Protein AF-A0A931AE24-F1 (afdb_monomer_lite)

InterPro domains:
  IPR000209 Peptidase S8/S53 domain [PF00082] (124-254)
  IPR010259 Peptidase S8 propeptide/proteinase inhibitor I9 [PF05922] (67-107)
  IPR015500 Peptidase S8, subtilisin-related [PR00723] (124-143)
  IPR015500 Peptidase S8, subtilisin-related [PR00723] (160-173)
  IPR015500 Peptidase S8, subtilisin-related [PR00723] (294-310)
  IPR023827 Peptidase S8, subtilisin, Asp-active site [PS00136] (129-140)
  IPR036852 Peptidase S8/S53 domain superfamily [G3DSA:3.40.50.200] (108-344)
  IPR036852 Peptidase S8/S53 domain superfamily [SSF52743] (118-330)
  IPR037045 Peptidase S8 propeptide/proteinase inhibitor I9 superfamily [G3DSA:3.30.70.80] (42-107)
  IPR050131 Subtilisin-like serine protease [PTHR43806] (74-330)

pLDDT: mean 73.05, std 26.49, range [22.67, 98.75]

Foldseek 3Di:
DDDDDDDDDDDDDDDDDDDDDPDPPPPPDPPPDDPPDPPDPAFWFKKKWFFPDQVLLVVVVVPPPFQFPAAFRFLTHTTMGTDGPVRVVVSVPDPRTDDMGGFDKKFFADADDQDDADDDDQQLAPEAEEQEFQAAPQVPPLLPNQEDEDEALPPDDRDRLQCRSNVLVVSLCVHRVNHRYYYHHAAHNVRMHIPNSSLVSLSVCLVPPDFHAEYFASMDDLEDDPRNVSSQLSSLVSQYQYEYEDHPHHPPDPDDDDDDDDDDDDDDDDDDDDDDDDDPDPAAWQWAADPSLHIYINNRSNLRSVSSSVCVVVRPDRSNNSSVVVVNDPDDSDPPDPPDDPDDDDDDDDDD

Organism: NCBI:txid1187855

Radius of gyration: 30.85 Å; chains: 1; bounding box: 130×46×58 Å

Sequence (352 aa):
MPRRLGLPSVYLAAAVATAATTAVPLAMTPASGLALRPASTEPTRPYVVVARGRAAARDLVGEVRWRVRRYYAAALPGFATFLTAAELAELRADPRVLAIEPDHRIHAAPVHAAVRPIPGDATGAGTTVYVLDSGVDARHAEFGDRAWRAFDATGGAGRDCDGHGTRVAGRVHATAPQARIVSVRVLGCSGYGTLAEVLAGLDWIQRHARGPSVANLSISDHGGSPALGAAMSALVRSGVFVVSAAGSDSGTGSGTRTGTGTGTGTGTGTDSGTATGSGSGSGIGSCRVMPGGAAYSEWAPHLAATAARHLERHPSANPSVLASWLKCTTGDAEIRQNPSEAAGLPVRDGGQ

Structure (mmCIF, N/CA/C/O backbone):
data_AF-A0A931AE24-F1
#
_entry.id   AF-A0A931AE24-F1
#
loop_
_atom_site.group_PDB
_atom_site.id
_atom_site.type_symbol
_atom_site.label_atom_id
_atom_site.label_alt_id
_atom_site.label_comp_id
_atom_site.label_asym_id
_atom_site.label_entity_id
_atom_site.label_seq_id
_atom_site.pdbx_PDB_ins_code
_atom_site.Cartn_x
_atom_site.Cartn_y
_atom_site.Cartn_z
_atom_site.occupancy
_atom_site.B_iso_or_equiv
_atom_site.auth_seq_id
_atom_site.auth_comp_id
_atom_site.auth_asym_id
_atom_site.auth_atom_id
_atom_site.pdbx_PDB_model_num
ATOM 1 N N . MET A 1 1 ? -78.176 -4.021 -18.020 1.00 37.41 1 MET A N 1
ATOM 2 C CA . MET A 1 1 ? -79.031 -5.131 -17.534 1.00 37.41 1 MET A CA 1
ATOM 3 C C . MET A 1 1 ? -78.142 -6.364 -17.374 1.00 37.41 1 MET A C 1
ATOM 5 O O . MET A 1 1 ? -77.261 -6.493 -18.211 1.00 37.41 1 MET A O 1
ATOM 9 N N . PRO A 1 2 ? -78.317 -7.224 -16.352 1.00 51.06 2 PRO A N 1
ATOM 10 C CA . PRO A 1 2 ? -79.485 -7.323 -15.485 1.00 51.06 2 PRO A CA 1
ATOM 11 C C . PRO A 1 2 ? -79.235 -6.935 -14.015 1.00 51.06 2 PRO A C 1
ATOM 13 O O . PRO A 1 2 ? -78.195 -7.197 -13.423 1.00 51.06 2 PRO A O 1
ATOM 16 N N . ARG A 1 3 ? -80.276 -6.311 -13.450 1.00 39.16 3 ARG A N 1
ATOM 17 C CA . ARG A 1 3 ? -80.626 -6.286 -12.023 1.00 39.16 3 ARG A CA 1
ATOM 18 C C . ARG A 1 3 ? -81.203 -7.651 -11.621 1.00 39.16 3 ARG A C 1
ATOM 20 O O . ARG A 1 3 ? -81.850 -8.265 -12.468 1.00 39.16 3 ARG A O 1
ATOM 27 N N . ARG A 1 4 ? -81.091 -8.013 -10.335 1.00 39.19 4 ARG A N 1
ATOM 28 C CA . ARG A 1 4 ? -82.114 -8.629 -9.436 1.00 39.19 4 ARG A CA 1
ATOM 29 C C . ARG A 1 4 ? -81.385 -9.010 -8.125 1.00 39.19 4 ARG A C 1
ATOM 31 O O . ARG A 1 4 ? -80.485 -9.828 -8.188 1.00 39.19 4 ARG A O 1
ATOM 38 N N . LEU A 1 5 ? -81.458 -8.278 -7.004 1.00 42.41 5 LEU A N 1
ATOM 39 C CA . LEU A 1 5 ? -82.557 -8.042 -6.040 1.00 42.41 5 LEU A CA 1
ATOM 40 C C . LEU A 1 5 ? -83.174 -9.328 -5.456 1.00 42.41 5 LEU A C 1
ATOM 42 O O . LEU A 1 5 ? -83.832 -10.068 -6.181 1.00 42.41 5 LEU A O 1
ATOM 46 N N . GLY A 1 6 ? -82.990 -9.520 -4.140 1.00 33.75 6 GLY A N 1
ATOM 47 C CA . GLY A 1 6 ? -83.609 -10.563 -3.310 1.00 33.75 6 GLY A CA 1
ATOM 48 C C . GLY A 1 6 ? -83.162 -10.512 -1.833 1.00 33.75 6 GLY A C 1
ATOM 49 O O . GLY A 1 6 ? -82.278 -11.253 -1.433 1.00 33.75 6 GLY A O 1
ATOM 50 N N . LEU A 1 7 ? -83.753 -9.597 -1.055 1.00 36.19 7 LEU A N 1
ATOM 51 C CA . LEU A 1 7 ? -83.877 -9.574 0.428 1.00 36.19 7 LEU A CA 1
ATOM 52 C C . LEU A 1 7 ? -84.986 -10.578 0.878 1.00 36.19 7 LEU A C 1
ATOM 54 O O . LEU A 1 7 ? -85.664 -11.076 -0.025 1.00 36.19 7 LEU A O 1
ATOM 58 N N . PRO A 1 8 ? -85.384 -10.750 2.171 1.00 48.84 8 PRO A N 1
ATOM 59 C CA . PRO A 1 8 ? -84.744 -10.576 3.500 1.00 48.84 8 PRO A CA 1
ATOM 60 C C . PRO A 1 8 ? -85.089 -11.711 4.535 1.00 48.84 8 PRO A C 1
ATOM 62 O O . PRO A 1 8 ? -85.808 -12.653 4.221 1.00 48.84 8 PRO A O 1
ATOM 65 N N . SER A 1 9 ? -84.682 -11.509 5.806 1.00 36.62 9 SER A N 1
ATOM 66 C CA . SER A 1 9 ? -85.292 -12.033 7.064 1.00 36.62 9 SER A CA 1
ATOM 67 C C . SER A 1 9 ? -84.944 -13.491 7.453 1.00 36.62 9 SER A C 1
ATOM 69 O O . SER A 1 9 ? -84.785 -14.336 6.591 1.00 36.62 9 SER A O 1
ATOM 71 N N . VAL A 1 10 ? -84.766 -13.908 8.716 1.00 38.22 10 VAL A N 1
ATOM 72 C CA . VAL A 1 10 ? -85.455 -13.599 9.985 1.00 38.22 10 VAL A CA 1
ATOM 73 C C . VAL A 1 10 ? -84.513 -13.871 11.184 1.00 38.22 10 VAL A C 1
ATOM 75 O O . VAL A 1 10 ? -83.644 -14.735 11.131 1.00 38.22 10 VAL A O 1
ATOM 78 N N . TYR A 1 11 ? -84.742 -13.122 12.265 1.00 34.53 11 TYR A N 1
ATOM 79 C CA . TYR A 1 11 ? -84.242 -13.245 13.640 1.00 34.53 11 TYR A CA 1
ATOM 80 C C . TYR A 1 11 ? -84.129 -14.670 14.224 1.00 34.53 11 TYR A C 1
ATOM 82 O O . TYR A 1 11 ? -85.071 -15.450 14.128 1.00 34.53 11 TYR A O 1
ATOM 90 N N . LEU A 1 12 ? -83.102 -14.898 15.055 1.00 35.94 12 LEU A N 1
ATOM 91 C CA . LEU A 1 12 ? -83.329 -15.461 16.392 1.00 35.94 12 LEU A CA 1
ATOM 92 C C . LEU A 1 12 ? -82.257 -14.989 17.383 1.00 35.94 12 LEU A C 1
ATOM 94 O O . LEU A 1 12 ? -81.064 -15.228 17.212 1.00 35.94 12 LEU A O 1
ATOM 98 N N . ALA A 1 13 ? -82.718 -14.297 18.421 1.00 36.28 13 ALA A N 1
ATOM 99 C CA . ALA A 1 13 ? -81.944 -13.957 19.599 1.00 36.28 13 ALA A CA 1
ATOM 100 C C . ALA A 1 13 ? -81.859 -15.178 20.526 1.00 36.28 13 ALA A C 1
ATOM 102 O O . ALA A 1 13 ? -82.873 -15.815 20.802 1.00 36.28 13 ALA A O 1
ATOM 103 N N . ALA A 1 14 ? -80.673 -15.442 21.064 1.00 38.97 14 ALA A N 1
ATOM 104 C CA . ALA A 1 14 ? -80.507 -16.203 22.293 1.00 38.97 14 ALA A CA 1
ATOM 105 C C . ALA A 1 14 ? -79.524 -15.433 23.180 1.00 38.97 14 ALA A C 1
ATOM 107 O O . ALA A 1 14 ? -78.338 -15.324 22.878 1.00 38.97 14 ALA A O 1
ATOM 108 N N . ALA A 1 15 ? -80.055 -14.841 24.244 1.00 41.94 15 ALA A N 1
ATOM 109 C CA . ALA A 1 15 ? -79.292 -14.242 25.324 1.00 41.94 15 ALA A CA 1
ATOM 110 C C . ALA A 1 15 ? -79.093 -15.295 26.413 1.00 41.94 15 ALA A C 1
ATOM 112 O O . ALA A 1 15 ? -80.101 -15.792 26.901 1.00 41.94 15 ALA A O 1
ATOM 113 N N . VAL A 1 16 ? -77.856 -15.581 26.843 1.00 37.94 16 VAL A N 1
ATOM 114 C CA . VAL A 1 16 ? -77.588 -16.124 28.188 1.00 37.94 16 VAL A CA 1
ATOM 115 C C . VAL A 1 16 ? -76.200 -15.692 28.696 1.00 37.94 16 VAL A C 1
ATOM 117 O O . VAL A 1 16 ? -75.179 -15.975 28.083 1.00 37.94 16 VAL A O 1
ATOM 120 N N . ALA A 1 17 ? -76.249 -15.031 29.855 1.00 36.97 17 ALA A N 1
ATOM 121 C CA . ALA A 1 17 ? -75.319 -14.981 30.988 1.00 36.97 17 ALA A CA 1
ATOM 122 C C . ALA A 1 17 ? -73.842 -14.564 30.815 1.00 36.97 17 ALA A C 1
ATOM 124 O O . ALA A 1 17 ? -72.962 -15.304 30.393 1.00 36.97 17 ALA A O 1
ATOM 125 N N . THR A 1 18 ? -73.599 -13.374 31.361 1.00 45.31 18 THR A N 1
ATOM 126 C CA . THR A 1 18 ? -72.431 -12.913 32.121 1.00 45.31 18 THR A CA 1
ATOM 127 C C . THR A 1 18 ? -71.517 -13.986 32.734 1.00 45.31 18 THR A C 1
ATOM 129 O O . THR A 1 18 ? -71.938 -14.744 33.605 1.00 45.31 18 THR A O 1
ATOM 132 N N . ALA A 1 19 ? -70.220 -13.877 32.439 1.00 41.28 19 ALA A N 1
ATOM 133 C CA . ALA A 1 19 ? -69.146 -14.146 33.393 1.00 41.28 19 ALA A CA 1
ATOM 134 C C . ALA A 1 19 ? -68.097 -13.031 33.256 1.00 41.28 19 ALA A C 1
ATOM 136 O O . ALA A 1 19 ? -67.388 -12.936 32.257 1.00 41.28 19 ALA A O 1
ATOM 137 N N . ALA A 1 20 ? -68.051 -12.141 34.246 1.00 49.03 20 ALA A N 1
ATOM 138 C CA . ALA A 1 20 ? -67.019 -11.125 34.367 1.00 49.03 20 ALA A CA 1
ATOM 139 C C . ALA A 1 20 ? -65.712 -11.804 34.795 1.00 49.03 20 ALA A C 1
ATOM 141 O O . ALA A 1 20 ? -65.510 -12.093 35.971 1.00 49.03 20 ALA A O 1
ATOM 142 N N . THR A 1 21 ? -64.823 -12.070 33.842 1.00 47.78 21 THR A N 1
ATOM 143 C CA . THR A 1 21 ? -63.424 -12.385 34.137 1.00 47.78 21 THR A CA 1
ATOM 144 C C . THR A 1 21 ? -62.618 -11.099 34.062 1.00 47.78 21 THR A C 1
ATOM 146 O O . THR A 1 21 ? -62.506 -10.480 33.004 1.00 47.78 21 THR A O 1
ATOM 149 N N . THR A 1 22 ? -62.066 -10.692 35.199 1.00 47.22 22 THR A N 1
ATOM 150 C CA . THR A 1 22 ? -61.082 -9.619 35.329 1.00 47.22 22 THR A CA 1
ATOM 151 C C . THR A 1 22 ? -59.850 -9.948 34.488 1.00 47.22 22 THR A C 1
ATOM 153 O O . THR A 1 22 ? -58.957 -10.670 34.931 1.00 47.22 22 THR A O 1
ATOM 156 N N . ALA A 1 23 ? -59.798 -9.436 33.260 1.00 43.56 23 ALA A N 1
ATOM 157 C CA . ALA A 1 23 ? -58.569 -9.413 32.489 1.00 43.56 23 ALA A CA 1
ATOM 158 C C . ALA A 1 23 ? -57.641 -8.377 33.135 1.00 43.56 23 ALA A C 1
ATOM 160 O O . ALA A 1 23 ? -57.840 -7.172 32.991 1.00 43.56 23 ALA A O 1
ATOM 161 N N . VAL A 1 24 ? -56.647 -8.848 33.886 1.00 50.19 24 VAL A N 1
ATOM 162 C CA . VAL A 1 24 ? -55.481 -8.030 34.224 1.00 50.19 24 VAL A CA 1
ATOM 163 C C . VAL A 1 24 ? -54.799 -7.706 32.894 1.00 50.19 24 VAL A C 1
ATOM 165 O O . VAL A 1 24 ? -54.410 -8.643 32.191 1.00 50.19 24 VAL A O 1
ATOM 168 N N . PRO A 1 25 ? -54.663 -6.432 32.491 1.00 45.12 25 PRO A N 1
ATOM 169 C CA . PRO A 1 25 ? -53.868 -6.126 31.321 1.00 45.12 25 PRO A CA 1
ATOM 170 C C . PRO A 1 25 ? -52.426 -6.502 31.661 1.00 45.12 25 PRO A C 1
ATOM 172 O O . PRO A 1 25 ? -51.824 -5.941 32.577 1.00 45.12 25 PRO A O 1
ATOM 175 N N . LEU A 1 26 ? -51.868 -7.472 30.937 1.00 39.94 26 LEU A N 1
ATOM 176 C CA . LEU A 1 26 ? -50.423 -7.619 30.848 1.00 39.94 26 LEU A CA 1
ATOM 177 C C . LEU A 1 26 ? -49.904 -6.315 30.241 1.00 39.94 26 LEU A C 1
ATOM 179 O O . LEU A 1 26 ? -49.983 -6.100 29.032 1.00 39.94 26 LEU A O 1
ATOM 183 N N . ALA A 1 27 ? -49.413 -5.423 31.097 1.00 45.34 27 ALA A N 1
ATOM 184 C CA . ALA A 1 27 ? -48.565 -4.331 30.674 1.00 45.34 27 ALA A CA 1
ATOM 185 C C . ALA A 1 27 ? -47.316 -4.972 30.063 1.00 45.34 27 ALA A C 1
ATOM 187 O O . ALA A 1 27 ? -46.418 -5.417 30.776 1.00 45.34 27 ALA A O 1
ATOM 188 N N . MET A 1 28 ? -47.293 -5.088 28.736 1.00 43.28 28 MET A N 1
ATOM 189 C CA . MET A 1 28 ? -46.062 -5.387 28.025 1.00 43.28 28 MET A CA 1
ATOM 190 C C . MET A 1 28 ? -45.132 -4.210 28.290 1.00 43.28 28 MET A C 1
ATOM 192 O O . MET A 1 28 ? -45.360 -3.099 27.809 1.00 43.28 28 MET A O 1
ATOM 196 N N . THR A 1 29 ? -44.106 -4.439 29.102 1.00 49.94 29 THR A N 1
ATOM 197 C CA . THR A 1 29 ? -42.956 -3.550 29.152 1.00 49.94 29 THR A CA 1
ATOM 198 C C . THR A 1 29 ? -42.435 -3.426 27.721 1.00 49.94 29 THR A C 1
ATOM 200 O O . THR A 1 29 ? -42.188 -4.452 27.078 1.00 49.94 29 THR A O 1
ATOM 203 N N . PRO A 1 30 ? -42.311 -2.209 27.161 1.00 44.66 30 PRO A N 1
ATOM 204 C CA . PRO A 1 30 ? -41.682 -2.072 25.863 1.00 44.66 30 PRO A CA 1
ATOM 205 C C . PRO A 1 30 ? -40.279 -2.665 25.982 1.00 44.66 30 PRO A C 1
ATOM 207 O O . PRO A 1 30 ? -39.552 -2.375 26.933 1.00 44.66 30 PRO A O 1
ATOM 210 N N . ALA A 1 31 ? -39.923 -3.539 25.042 1.00 45.34 31 ALA A N 1
ATOM 211 C CA . ALA A 1 31 ? -38.566 -4.034 24.929 1.00 45.34 31 ALA A CA 1
ATOM 212 C C . ALA A 1 31 ? -37.632 -2.821 24.830 1.00 45.34 31 ALA A C 1
ATOM 214 O O . ALA A 1 31 ? -37.694 -2.050 23.870 1.00 45.34 31 ALA A O 1
ATOM 215 N N . SER A 1 32 ? -36.788 -2.640 25.842 1.00 52.25 32 SER A N 1
ATOM 216 C CA . SER A 1 32 ? -35.677 -1.694 25.830 1.00 52.25 32 SER A CA 1
ATOM 217 C C . SER A 1 32 ? -34.702 -2.110 24.727 1.00 52.25 32 SER A C 1
ATOM 219 O O . SER A 1 32 ? -33.768 -2.862 24.977 1.00 52.25 32 SER A O 1
ATOM 221 N N . GLY A 1 33 ? -34.964 -1.710 23.482 1.00 47.34 33 GLY A N 1
ATOM 222 C CA . GLY A 1 33 ? -34.210 -2.219 22.331 1.00 47.34 33 GLY A CA 1
ATOM 223 C C . GLY A 1 33 ? -34.025 -1.252 21.168 1.00 47.34 33 GLY A C 1
ATOM 224 O O . GLY A 1 33 ? -33.267 -1.556 20.259 1.00 47.34 33 GLY A O 1
ATOM 225 N N . LEU A 1 34 ? -34.651 -0.078 21.197 1.00 43.69 34 LEU A N 1
ATOM 226 C CA . LEU A 1 34 ? -34.406 0.999 20.235 1.00 43.69 34 LEU A CA 1
ATOM 227 C C . LEU A 1 34 ? -34.370 2.323 20.994 1.00 43.69 34 LEU A C 1
ATOM 229 O O . LEU A 1 34 ? -35.220 3.194 20.833 1.00 43.69 34 LEU A O 1
ATOM 233 N N . ALA A 1 35 ? -33.359 2.477 21.851 1.00 45.62 35 ALA A N 1
ATOM 234 C CA . ALA A 1 35 ? -32.915 3.816 22.190 1.00 45.62 35 ALA A CA 1
ATOM 235 C C . ALA A 1 35 ? -32.328 4.410 20.902 1.00 45.62 35 ALA A C 1
ATOM 237 O O . ALA A 1 35 ? -31.181 4.139 20.545 1.00 45.62 35 ALA A O 1
ATOM 238 N N . LEU A 1 36 ? -33.137 5.187 20.178 1.00 47.47 36 LEU A N 1
ATOM 239 C CA . LEU A 1 36 ? -32.626 6.222 19.289 1.00 47.47 36 LEU A CA 1
ATOM 240 C C . LEU A 1 36 ? -31.646 7.036 20.133 1.00 47.47 36 LEU A C 1
ATOM 242 O O . LEU A 1 36 ? -32.062 7.810 20.997 1.00 47.47 36 LEU A O 1
ATOM 246 N N . ARG A 1 37 ? -30.342 6.781 19.959 1.00 53.59 37 ARG A N 1
ATOM 247 C CA . ARG A 1 37 ? -29.301 7.584 20.599 1.00 53.59 37 ARG A CA 1
ATOM 248 C C . ARG A 1 37 ? -29.624 9.041 20.278 1.00 53.59 37 ARG A C 1
ATOM 250 O O . ARG A 1 37 ? -29.910 9.331 19.111 1.00 53.59 37 ARG A O 1
ATOM 257 N N . PRO A 1 38 ? -29.601 9.949 21.271 1.00 44.84 38 PRO A N 1
ATOM 258 C CA . PRO A 1 38 ? -29.709 11.365 20.965 1.00 44.84 38 PRO A CA 1
ATOM 259 C C . PRO A 1 38 ? -28.645 11.672 19.913 1.00 44.84 38 PRO A C 1
ATOM 261 O O . PRO A 1 38 ? -27.530 11.149 20.014 1.00 44.84 38 PRO A O 1
ATOM 264 N N . ALA A 1 39 ? -29.011 12.436 18.878 1.00 53.06 39 ALA A N 1
ATOM 265 C CA . ALA A 1 39 ? -28.075 12.894 17.859 1.00 53.06 39 ALA A CA 1
ATOM 266 C C . ALA A 1 39 ? -26.855 13.455 18.593 1.00 53.06 39 ALA A C 1
ATOM 268 O O . ALA A 1 39 ? -26.967 14.463 19.290 1.00 53.06 39 ALA A O 1
ATOM 269 N N . SER A 1 40 ? -25.743 12.716 18.573 1.00 54.44 40 SER A N 1
ATOM 270 C CA . SER A 1 40 ? -24.643 12.984 19.488 1.00 54.44 40 SER A CA 1
ATOM 271 C C . SER A 1 40 ? -24.084 14.359 19.156 1.00 54.44 40 SER A C 1
ATOM 273 O O . SER A 1 40 ? -23.516 14.552 18.084 1.00 54.44 40 SER A O 1
ATOM 275 N N . THR A 1 41 ? -24.250 15.306 20.074 1.00 64.38 41 THR A N 1
ATOM 276 C CA . THR A 1 41 ? -23.598 16.618 20.030 1.00 64.38 41 THR A CA 1
ATOM 277 C C . THR A 1 41 ? -22.098 16.512 20.310 1.00 64.38 41 THR A C 1
ATOM 279 O O . THR A 1 41 ? -21.369 17.481 20.114 1.00 64.38 41 THR A O 1
ATOM 282 N N . GLU A 1 42 ? -21.617 15.340 20.744 1.00 69.75 42 GLU A N 1
ATOM 283 C CA . GLU A 1 42 ? -20.189 15.084 20.894 1.00 69.75 42 GLU A CA 1
ATOM 284 C C . GLU A 1 42 ? -19.474 15.081 19.534 1.00 69.75 42 GLU A C 1
ATOM 286 O O . GLU A 1 42 ? -19.897 14.379 18.607 1.00 69.75 42 GLU A O 1
ATOM 291 N N . PRO A 1 43 ? -18.350 15.810 19.410 1.00 81.62 43 PRO A N 1
ATOM 292 C CA . PRO A 1 43 ? -17.561 15.806 18.192 1.00 81.62 43 PRO A CA 1
ATOM 293 C C . PRO A 1 43 ? -16.975 14.415 17.955 1.00 81.62 43 PRO A C 1
ATOM 295 O O . PRO A 1 43 ? -16.360 13.816 18.838 1.00 81.62 43 PRO A O 1
ATOM 298 N N . THR A 1 44 ? -17.123 13.911 16.733 1.00 90.25 44 THR A N 1
ATOM 299 C CA . THR A 1 44 ? -16.564 12.609 16.359 1.00 90.25 44 THR A CA 1
ATOM 300 C C . THR A 1 44 ? -15.188 12.763 15.733 1.00 90.25 44 THR A C 1
ATOM 302 O O . THR A 1 44 ? -14.980 13.673 14.930 1.00 90.25 44 THR A O 1
ATOM 305 N N . ARG A 1 45 ? -14.264 11.852 16.043 1.00 93.81 45 ARG A N 1
ATOM 306 C CA . ARG A 1 45 ? -12.903 11.819 15.486 1.00 93.81 45 ARG A CA 1
ATOM 307 C C . ARG A 1 45 ? -12.679 10.549 14.664 1.00 93.81 45 ARG A C 1
ATOM 309 O O . ARG A 1 45 ? -13.332 9.543 14.937 1.00 93.81 45 ARG A O 1
ATOM 316 N N . PRO A 1 46 ? -11.812 10.579 13.640 1.00 95.38 46 PRO A N 1
ATOM 317 C CA . PRO A 1 46 ? -11.595 9.423 12.787 1.00 95.38 46 PRO A CA 1
ATOM 318 C C . PRO A 1 46 ? -10.632 8.420 13.444 1.00 95.38 46 PRO A C 1
ATOM 320 O O . PRO A 1 46 ? -9.586 8.795 13.979 1.00 95.38 46 PRO A O 1
ATOM 323 N N . TYR A 1 47 ? -10.984 7.138 13.384 1.00 96.31 47 TYR A N 1
ATOM 324 C CA . TYR A 1 47 ? -10.204 6.028 13.930 1.00 96.31 47 TYR A CA 1
ATOM 325 C C . TYR A 1 47 ? -10.156 4.853 12.956 1.00 96.31 47 TYR A C 1
ATOM 327 O O . TYR A 1 47 ? -11.087 4.627 12.178 1.00 96.31 47 TYR A O 1
ATOM 335 N N . VAL A 1 48 ? -9.083 4.076 13.055 1.00 96.69 48 VAL A N 1
ATOM 336 C CA . VAL A 1 48 ? -8.951 2.734 12.493 1.00 96.69 48 VAL A CA 1
ATOM 337 C C . VAL A 1 48 ? -9.136 1.728 13.623 1.00 96.69 48 VAL A C 1
ATOM 339 O O . VAL A 1 48 ? -8.430 1.767 14.627 1.00 96.69 48 VAL A O 1
ATOM 342 N N . VAL A 1 49 ? -10.088 0.818 13.450 1.00 96.75 49 VAL A N 1
ATOM 343 C CA . VAL A 1 49 ? -10.382 -0.280 14.370 1.00 96.75 49 VAL A CA 1
ATOM 344 C C . VAL A 1 49 ? -9.842 -1.565 13.761 1.00 96.75 49 VAL A C 1
ATOM 346 O O . VAL A 1 49 ? -10.242 -1.958 12.663 1.00 96.75 49 VAL A O 1
ATOM 349 N N . VAL A 1 50 ? -8.945 -2.231 14.480 1.00 96.25 50 VAL A N 1
ATOM 350 C CA . VAL A 1 50 ? -8.396 -3.540 14.124 1.00 96.25 50 VAL A CA 1
ATOM 351 C C . VAL A 1 50 ? -9.115 -4.596 14.947 1.00 96.25 50 VAL A C 1
ATOM 353 O O . VAL A 1 50 ? -9.138 -4.521 16.174 1.00 96.25 50 VAL A O 1
ATOM 356 N N . ALA A 1 51 ? -9.702 -5.589 14.290 1.00 95.81 51 ALA A N 1
ATOM 357 C CA . ALA A 1 51 ? -10.386 -6.697 14.943 1.00 95.81 51 ALA A CA 1
ATOM 358 C C . ALA A 1 51 ? -9.445 -7.895 15.144 1.00 95.81 51 ALA A C 1
ATOM 360 O O . ALA A 1 51 ? -8.456 -8.062 14.430 1.00 95.81 51 ALA A O 1
ATOM 361 N N . ARG A 1 52 ? -9.787 -8.794 16.072 1.00 94.12 52 ARG A N 1
ATOM 362 C CA . ARG A 1 52 ? -9.019 -10.031 16.327 1.00 94.12 52 ARG A CA 1
ATOM 363 C C . ARG A 1 52 ? -9.078 -11.054 15.190 1.00 94.12 52 ARG A C 1
ATOM 365 O O . ARG A 1 52 ? -8.318 -12.016 15.186 1.00 94.12 52 ARG A O 1
ATOM 372 N N . GLY A 1 53 ? -9.969 -10.863 14.221 1.00 93.88 53 GLY A N 1
ATOM 373 C CA . GLY A 1 53 ? -10.107 -11.743 13.068 1.00 93.88 53 GLY A CA 1
ATOM 374 C C . GLY A 1 53 ? -11.157 -11.253 12.080 1.00 93.88 53 GLY A C 1
ATOM 375 O O . GLY A 1 53 ? -11.877 -10.290 12.333 1.00 93.88 53 GLY A O 1
ATOM 376 N N . ARG A 1 54 ? -11.258 -11.933 10.934 1.00 93.56 54 ARG A N 1
ATOM 377 C CA . ARG A 1 54 ? -12.174 -11.537 9.850 1.00 93.56 54 ARG A CA 1
ATOM 378 C C . ARG A 1 54 ? -13.645 -11.668 10.236 1.00 93.56 54 ARG A C 1
ATOM 380 O O . ARG A 1 54 ? -14.424 -10.804 9.861 1.00 93.56 54 ARG A O 1
ATOM 387 N N . ALA A 1 55 ? -14.008 -12.713 10.984 1.00 94.50 55 ALA A N 1
ATOM 388 C CA . ALA A 1 55 ? -15.367 -12.887 11.501 1.00 94.50 55 ALA A CA 1
ATOM 389 C C . ALA A 1 55 ? -15.738 -11.732 12.443 1.00 94.50 55 ALA A C 1
ATOM 391 O O . ALA A 1 55 ? -16.660 -10.987 12.149 1.00 94.50 55 ALA A O 1
ATOM 392 N N . ALA A 1 56 ? -14.902 -11.480 13.456 1.00 94.88 56 ALA A N 1
ATOM 393 C CA . ALA A 1 56 ? -15.035 -10.337 14.358 1.00 94.88 56 ALA A CA 1
ATOM 394 C C . ALA A 1 56 ? -15.165 -8.993 13.615 1.00 94.88 56 ALA A C 1
ATOM 396 O O . ALA A 1 56 ? -16.039 -8.197 13.942 1.00 94.88 56 ALA A O 1
ATOM 397 N N . ALA A 1 57 ? -14.341 -8.750 12.589 1.00 94.25 57 ALA A N 1
ATOM 398 C CA . ALA A 1 57 ? -14.435 -7.535 11.780 1.00 94.25 57 ALA A CA 1
ATOM 399 C C . ALA A 1 57 ? -15.773 -7.430 11.030 1.00 94.25 57 ALA A C 1
ATOM 401 O O . ALA A 1 57 ? -16.355 -6.352 10.979 1.00 94.25 57 ALA A O 1
ATOM 402 N N . ARG A 1 58 ? -16.263 -8.536 10.449 1.00 93.50 58 ARG A N 1
ATOM 403 C CA . ARG A 1 58 ? -17.561 -8.575 9.756 1.00 93.50 58 ARG A CA 1
ATOM 404 C C . ARG A 1 58 ? -18.718 -8.317 10.713 1.00 93.50 58 ARG A C 1
ATOM 406 O O . ARG A 1 58 ? -19.600 -7.538 10.368 1.00 93.50 58 ARG A O 1
ATOM 413 N N . ASP A 1 59 ? -18.688 -8.934 11.889 1.00 93.50 59 ASP A N 1
ATOM 414 C CA . ASP A 1 59 ? -19.739 -8.790 12.896 1.00 93.50 59 ASP A CA 1
ATOM 415 C C . ASP A 1 59 ? -19.789 -7.354 13.422 1.00 93.50 59 ASP A C 1
ATOM 417 O O . ASP A 1 59 ? -20.861 -6.758 13.470 1.00 93.50 59 ASP A O 1
ATOM 421 N N . LEU A 1 60 ? -18.624 -6.766 13.729 1.00 93.38 60 LEU A N 1
ATOM 422 C CA . LEU A 1 60 ? -18.523 -5.363 14.130 1.00 93.38 60 LEU A CA 1
ATOM 423 C C . LEU A 1 60 ? -19.050 -4.436 13.032 1.00 93.38 60 LEU A C 1
ATOM 425 O O . LEU A 1 60 ? -19.887 -3.595 13.310 1.00 93.38 60 LEU A O 1
ATOM 429 N N . VAL A 1 61 ? -18.630 -4.596 11.773 1.00 90.94 61 VAL A N 1
ATOM 430 C CA . VAL A 1 61 ? -19.099 -3.735 10.667 1.00 90.94 61 VAL A CA 1
ATOM 431 C C . VAL A 1 61 ? -20.600 -3.887 10.393 1.00 90.94 61 VAL A C 1
ATOM 433 O O . VAL A 1 61 ? -21.236 -2.924 9.965 1.00 90.94 61 VAL A O 1
ATOM 436 N N . GLY A 1 62 ? -21.176 -5.067 10.645 1.00 87.19 62 GLY A N 1
ATOM 437 C CA . GLY A 1 62 ? -22.614 -5.314 10.516 1.00 87.19 62 GLY A CA 1
ATOM 438 C C . GLY A 1 62 ? -23.468 -4.517 11.507 1.00 87.19 62 GLY A C 1
ATOM 439 O O . GLY A 1 62 ? -24.656 -4.300 11.268 1.00 87.19 62 GLY A O 1
ATOM 440 N N . GLU A 1 63 ? -22.874 -4.024 12.593 1.00 85.44 63 GLU A N 1
ATOM 441 C CA . GLU A 1 63 ? -23.540 -3.114 13.514 1.00 85.44 63 GLU A CA 1
ATOM 442 C C . GLU A 1 63 ? -23.593 -1.699 12.912 1.00 85.44 63 GLU A C 1
ATOM 444 O O . GLU A 1 63 ? -22.622 -0.942 12.917 1.00 85.44 63 GLU A O 1
ATOM 449 N N . VAL A 1 64 ? -24.776 -1.316 12.420 1.00 67.88 64 VAL A N 1
ATOM 450 C CA . VAL A 1 64 ? -25.057 -0.057 11.692 1.00 67.88 64 VAL A CA 1
ATOM 451 C C . VAL A 1 64 ? -24.584 1.214 12.426 1.00 67.88 64 VAL A C 1
ATOM 453 O O . VAL A 1 64 ? -24.342 2.249 11.805 1.00 67.88 64 VAL A O 1
ATOM 456 N N . ARG A 1 65 ? -24.403 1.152 13.750 1.00 80.75 65 ARG A N 1
ATOM 457 C CA . ARG A 1 65 ? -24.032 2.293 14.599 1.00 80.75 65 ARG A CA 1
ATOM 458 C C . ARG A 1 65 ? -22.623 2.841 14.372 1.00 80.75 65 ARG A C 1
ATOM 460 O O . ARG A 1 65 ? -22.385 3.998 14.700 1.00 80.75 65 ARG A O 1
ATOM 467 N N . TRP A 1 66 ? -21.698 2.070 13.799 1.00 82.94 66 TRP A N 1
ATOM 468 C CA . TRP A 1 66 ? -20.292 2.484 13.728 1.00 82.94 66 TRP A CA 1
ATOM 469 C C . TRP A 1 66 ? -19.940 3.412 12.570 1.00 82.94 66 TRP A C 1
ATOM 471 O O . TRP A 1 66 ? -18.759 3.647 12.366 1.00 82.94 66 TRP A O 1
ATOM 481 N N . ARG A 1 67 ? -20.886 3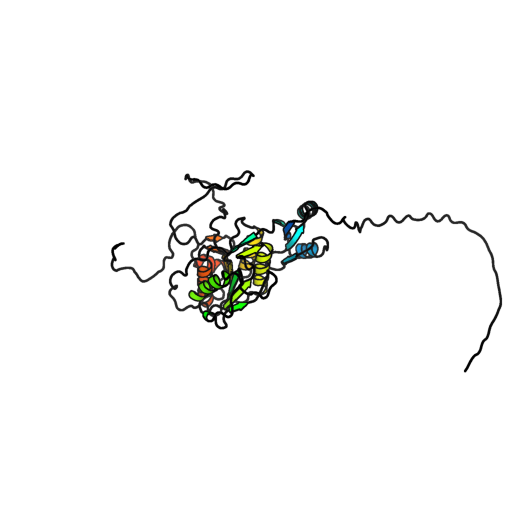.935 11.776 1.00 88.75 67 ARG A N 1
ATOM 482 C CA . ARG A 1 67 ? -20.597 4.933 10.713 1.00 88.75 67 ARG A CA 1
ATOM 483 C C . ARG A 1 67 ? -19.357 4.573 9.869 1.00 88.75 67 ARG A C 1
ATOM 485 O O . ARG A 1 67 ? -18.438 5.379 9.692 1.00 88.75 67 ARG A O 1
ATOM 492 N N . VAL A 1 68 ? -19.294 3.318 9.424 1.00 89.62 68 VAL A N 1
ATOM 493 C CA . VAL A 1 68 ? -18.110 2.748 8.772 1.00 89.62 68 VAL A CA 1
ATOM 494 C C . VAL A 1 68 ? -17.829 3.481 7.461 1.00 89.62 68 VAL A C 1
ATOM 496 O O . VAL A 1 68 ? -18.683 3.563 6.584 1.00 89.62 68 VAL A O 1
ATOM 499 N N . ARG A 1 69 ? -16.609 4.006 7.322 1.00 92.50 69 ARG A N 1
ATOM 500 C CA . ARG A 1 69 ? -16.118 4.680 6.110 1.00 92.50 69 ARG A CA 1
ATOM 501 C C . ARG A 1 69 ? -15.461 3.701 5.149 1.00 92.50 69 ARG A C 1
ATOM 503 O O . ARG A 1 69 ? -15.581 3.846 3.938 1.00 92.50 69 ARG A O 1
ATOM 510 N N . ARG A 1 70 ? -14.698 2.748 5.693 1.00 92.50 70 ARG A N 1
ATOM 511 C CA . ARG A 1 70 ? -13.927 1.754 4.935 1.00 92.50 70 ARG A CA 1
ATOM 512 C C . ARG A 1 70 ? -13.869 0.450 5.707 1.00 92.50 70 ARG A C 1
ATOM 514 O O . ARG A 1 70 ? -13.689 0.481 6.918 1.00 92.50 70 ARG A O 1
ATOM 521 N N . TYR A 1 71 ? -13.975 -0.665 4.999 1.00 93.44 71 TYR A N 1
ATOM 522 C CA . TYR A 1 71 ? -13.819 -2.010 5.540 1.00 93.44 71 TYR A CA 1
ATOM 523 C C . TYR A 1 71 ? -12.614 -2.682 4.881 1.00 93.44 71 TYR A C 1
ATOM 525 O O . TYR A 1 71 ? -12.492 -2.664 3.656 1.00 93.44 71 TYR A O 1
ATOM 533 N N . TYR A 1 72 ? -11.741 -3.262 5.699 1.00 93.06 72 TYR A N 1
ATOM 534 C CA . TYR A 1 72 ? -10.536 -3.958 5.270 1.00 93.06 72 TYR A CA 1
ATOM 535 C C . TYR A 1 72 ? -10.735 -5.456 5.488 1.00 93.06 72 TYR A C 1
ATOM 537 O O . TYR A 1 72 ? -11.018 -5.916 6.599 1.00 93.06 72 TYR A O 1
ATOM 545 N N . ALA A 1 73 ? -10.630 -6.222 4.405 1.00 86.88 73 ALA A N 1
ATOM 546 C CA . ALA A 1 73 ? -10.980 -7.638 4.424 1.00 86.88 73 ALA A CA 1
ATOM 547 C C . ALA A 1 73 ? -9.765 -8.557 4.296 1.00 86.88 73 ALA A C 1
ATOM 549 O O . ALA A 1 73 ? -9.844 -9.699 4.739 1.00 86.88 73 ALA A O 1
ATOM 550 N N . ALA A 1 74 ? -8.673 -8.102 3.679 1.00 89.75 74 ALA A N 1
ATOM 551 C CA . ALA A 1 74 ? -7.524 -8.904 3.278 1.00 89.75 74 ALA A CA 1
ATOM 552 C C . ALA A 1 74 ? -6.261 -8.610 4.101 1.00 89.75 74 ALA A C 1
ATOM 554 O O . ALA A 1 74 ? -5.775 -9.525 4.772 1.00 89.75 74 ALA A O 1
ATOM 555 N N . ALA A 1 75 ? -5.748 -7.377 4.059 1.00 85.94 75 ALA A N 1
ATOM 556 C CA . ALA A 1 75 ? -4.462 -7.026 4.677 1.00 85.94 75 ALA A CA 1
ATOM 557 C C . ALA A 1 75 ? -4.542 -6.830 6.185 1.00 85.94 75 ALA A C 1
ATOM 559 O O . ALA A 1 75 ? -3.615 -7.174 6.916 1.00 85.94 75 ALA A O 1
ATOM 560 N N . LEU A 1 76 ? -5.680 -6.348 6.662 1.00 90.44 76 LEU A N 1
ATOM 561 C CA . LEU A 1 76 ? -5.933 -6.139 8.074 1.00 90.44 76 LEU A CA 1
ATOM 562 C C . LEU A 1 76 ? -7.422 -6.387 8.317 1.00 90.44 76 LEU A C 1
ATOM 564 O O . LEU A 1 76 ? -8.226 -5.755 7.645 1.00 90.44 76 LEU A O 1
ATOM 568 N N . PRO A 1 77 ? -7.838 -7.299 9.208 1.00 93.75 77 PRO A N 1
ATOM 569 C CA . PRO A 1 77 ? -9.246 -7.410 9.564 1.00 93.75 77 PRO A CA 1
ATOM 570 C C . PRO A 1 77 ? -9.645 -6.183 10.389 1.00 93.75 77 PRO A C 1
ATOM 572 O O . PRO A 1 77 ? -9.217 -6.037 11.532 1.00 93.75 77 PRO A O 1
ATOM 575 N N . GLY A 1 78 ? -10.450 -5.288 9.826 1.00 95.44 78 GLY A N 1
ATOM 576 C CA . GLY A 1 78 ? -10.799 -4.050 10.516 1.00 95.44 78 GLY A CA 1
ATOM 577 C C . GLY A 1 78 ? -11.582 -3.069 9.660 1.00 95.44 78 GLY A C 1
ATOM 578 O O . GLY A 1 78 ? -12.003 -3.388 8.549 1.00 95.44 78 GLY A O 1
ATOM 579 N N . PHE A 1 79 ? -11.780 -1.863 10.177 1.00 96.69 79 PHE A N 1
ATOM 580 C CA . PHE A 1 79 ? -12.509 -0.805 9.486 1.00 96.69 79 PHE A CA 1
ATOM 581 C C . PHE A 1 79 ? -12.087 0.588 9.964 1.00 96.69 79 PHE A C 1
ATOM 583 O O . PHE A 1 79 ? -11.556 0.744 11.059 1.00 96.69 79 PHE A O 1
ATOM 590 N N . ALA A 1 80 ? -12.322 1.609 9.142 1.00 96.69 80 ALA A N 1
ATOM 591 C CA . ALA A 1 80 ? -12.204 3.009 9.542 1.00 96.69 80 ALA A CA 1
ATOM 592 C C . ALA A 1 80 ? -13.583 3.614 9.808 1.00 96.69 80 ALA A C 1
ATOM 594 O O . ALA A 1 80 ? -14.533 3.364 9.064 1.00 96.69 80 ALA A O 1
ATOM 595 N N . THR A 1 81 ? -13.683 4.435 10.845 1.00 95.94 81 THR A N 1
ATOM 596 C CA . THR A 1 81 ? -14.938 4.989 11.369 1.00 95.94 81 THR A CA 1
ATOM 597 C C . THR A 1 81 ? -14.711 6.376 11.983 1.00 95.94 81 THR A C 1
ATOM 599 O O . THR A 1 81 ? -13.571 6.777 12.214 1.00 95.94 81 THR A O 1
ATOM 602 N N . PHE A 1 82 ? -15.791 7.120 12.221 1.00 93.56 82 PHE A N 1
ATOM 603 C CA . PHE A 1 82 ? -15.806 8.279 13.105 1.00 93.56 82 PHE A CA 1
ATOM 604 C C . PHE A 1 82 ? -16.463 7.914 14.438 1.00 93.56 82 PHE A C 1
ATOM 606 O O . PHE A 1 82 ? -17.628 7.523 14.441 1.00 93.56 82 PHE A O 1
ATOM 613 N N . LEU A 1 83 ? -15.749 8.123 15.545 1.00 93.31 83 LEU A N 1
ATOM 614 C CA . LEU A 1 83 ? -16.204 7.775 16.892 1.00 93.31 83 LEU A CA 1
ATOM 615 C C . LEU A 1 83 ? -16.313 9.014 17.782 1.00 93.31 83 LEU A C 1
ATOM 617 O O . LEU A 1 83 ? -15.430 9.879 17.750 1.00 93.31 83 LEU A O 1
ATOM 621 N N . THR A 1 84 ? -17.364 9.090 18.594 1.00 93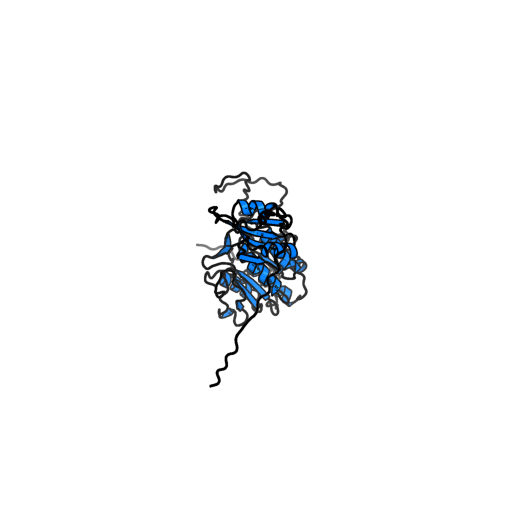.25 84 THR A N 1
ATOM 622 C CA . THR A 1 84 ? -17.396 9.944 19.791 1.00 93.25 84 THR A CA 1
ATOM 623 C C . THR A 1 84 ? -16.494 9.364 20.892 1.00 93.25 84 THR A C 1
ATOM 625 O O . THR A 1 84 ? -15.998 8.238 20.782 1.00 93.25 84 THR A O 1
ATOM 628 N N . ALA A 1 85 ? -16.282 10.107 21.983 1.00 92.12 85 ALA A N 1
ATOM 629 C CA . ALA A 1 85 ? -15.502 9.607 23.118 1.00 92.12 85 ALA A CA 1
ATOM 630 C C . ALA A 1 85 ? -16.168 8.380 23.768 1.00 92.12 85 ALA A C 1
ATOM 632 O O . ALA A 1 85 ? -15.488 7.398 24.078 1.00 92.12 85 ALA A O 1
ATOM 633 N N . ALA A 1 86 ? -17.497 8.409 23.903 1.00 91.38 86 ALA A N 1
ATOM 634 C CA . ALA A 1 86 ? -18.276 7.286 24.419 1.00 91.38 86 ALA A CA 1
ATOM 635 C C . ALA A 1 86 ? -18.193 6.039 23.516 1.00 91.38 86 ALA A C 1
ATOM 637 O O . ALA A 1 86 ? -17.958 4.939 24.010 1.00 91.38 86 ALA A O 1
ATOM 638 N N . GLU A 1 87 ? -18.316 6.201 22.194 1.00 93.88 87 GLU A N 1
ATOM 639 C CA . GLU A 1 87 ? -18.210 5.081 21.241 1.00 93.88 87 GLU A CA 1
ATOM 640 C C . GLU A 1 87 ? -16.814 4.460 21.225 1.00 93.88 87 GLU A C 1
ATOM 642 O O . GLU A 1 87 ? -16.667 3.243 21.128 1.00 93.88 87 GLU A O 1
ATOM 647 N N . LEU A 1 88 ? -15.776 5.292 21.340 1.00 94.38 88 LEU A N 1
ATOM 648 C CA . LEU A 1 88 ? -14.404 4.816 21.448 1.00 94.38 88 LEU A CA 1
ATOM 649 C C . LEU A 1 88 ? -14.196 3.984 22.719 1.00 94.38 88 LEU A C 1
ATOM 651 O O . LEU A 1 88 ? -13.530 2.952 22.663 1.00 94.38 88 LEU A O 1
ATOM 655 N N . ALA A 1 89 ? -14.746 4.421 23.856 1.00 94.69 89 ALA A N 1
ATOM 656 C CA . ALA A 1 89 ? -14.681 3.663 25.104 1.00 94.69 89 ALA A CA 1
ATOM 657 C C . ALA A 1 89 ? -15.415 2.319 24.985 1.00 94.69 89 ALA A C 1
ATOM 659 O O . ALA A 1 89 ? -14.892 1.299 25.430 1.00 94.69 89 ALA A O 1
ATOM 660 N N . GLU A 1 90 ? -16.573 2.308 24.322 1.00 94.00 90 GLU A N 1
ATOM 661 C CA . GLU A 1 90 ? -17.335 1.087 24.064 1.00 94.00 90 GLU A CA 1
ATOM 662 C C . GLU A 1 90 ? -16.549 0.092 23.198 1.00 94.00 90 GLU A C 1
ATOM 664 O O . GLU A 1 90 ? -16.362 -1.056 23.598 1.00 94.00 90 GLU A O 1
ATOM 669 N N . LEU A 1 91 ? -16.011 0.527 22.052 1.00 94.31 91 LEU A N 1
ATOM 670 C CA . LEU A 1 91 ? -15.221 -0.350 21.180 1.00 94.31 91 LEU A CA 1
ATOM 671 C C . LEU A 1 91 ? -13.941 -0.858 21.850 1.00 94.31 91 LEU A C 1
ATOM 673 O O . LEU A 1 91 ? -13.514 -1.975 21.574 1.00 94.31 91 LEU A O 1
ATOM 677 N N . ARG A 1 92 ? -13.322 -0.074 22.740 1.00 95.31 92 ARG A N 1
ATOM 678 C CA . ARG A 1 92 ? -12.153 -0.530 23.516 1.00 95.31 92 ARG A CA 1
ATOM 679 C C . ARG A 1 92 ? -12.491 -1.652 24.494 1.00 95.31 92 ARG A C 1
ATOM 681 O O . ARG A 1 92 ? -11.612 -2.453 24.798 1.00 95.31 92 ARG A O 1
ATOM 688 N N . ALA A 1 93 ? -13.724 -1.692 24.993 1.00 96.56 93 ALA A N 1
ATOM 689 C CA . ALA A 1 93 ? -14.199 -2.744 25.884 1.00 96.56 93 ALA A CA 1
ATOM 690 C C . ALA A 1 93 ? -14.694 -3.991 25.126 1.00 96.56 93 ALA A C 1
ATOM 692 O O . ALA A 1 93 ? -14.890 -5.040 25.741 1.00 96.56 93 ALA A O 1
ATOM 693 N N . ASP A 1 94 ? -14.890 -3.903 23.807 1.00 96.31 94 ASP A N 1
ATOM 694 C CA . ASP A 1 94 ? -15.394 -5.013 23.004 1.00 96.31 94 ASP A CA 1
ATOM 695 C C . ASP A 1 94 ? -14.318 -6.106 22.812 1.00 96.31 94 ASP A C 1
ATOM 697 O O . ASP A 1 94 ? -13.255 -5.840 22.240 1.00 96.31 94 ASP A O 1
ATOM 701 N N . PRO A 1 95 ? -14.574 -7.367 23.215 1.00 96.88 95 PRO A N 1
ATOM 702 C CA . PRO A 1 95 ? -13.586 -8.445 23.130 1.00 96.88 95 PRO A CA 1
ATOM 703 C C . PRO A 1 95 ? -13.178 -8.805 21.691 1.00 96.88 95 PRO A C 1
ATOM 705 O O . PRO A 1 95 ? -12.135 -9.434 21.483 1.00 96.88 95 PRO A O 1
ATOM 708 N N . ARG A 1 96 ? -13.976 -8.420 20.687 1.00 96.50 96 ARG A N 1
ATOM 709 C CA . ARG A 1 96 ? -13.684 -8.633 19.261 1.00 96.50 96 ARG A CA 1
ATOM 710 C C . ARG A 1 96 ? -12.626 -7.667 18.733 1.00 96.50 96 ARG A C 1
ATOM 712 O O . ARG A 1 96 ? -11.999 -7.960 17.708 1.00 96.50 96 ARG A O 1
ATOM 719 N N . VAL A 1 97 ? -12.415 -6.537 19.405 1.00 96.56 97 VAL A N 1
ATOM 720 C CA . VAL A 1 97 ? -11.439 -5.517 19.020 1.00 96.56 97 VAL A CA 1
ATOM 721 C C . VAL A 1 97 ? -10.045 -5.917 19.513 1.00 96.56 97 VAL A C 1
ATOM 723 O O . VAL A 1 97 ? -9.843 -6.351 20.646 1.00 96.56 97 VAL A O 1
ATOM 726 N N . LEU A 1 98 ? -9.066 -5.828 18.614 1.00 95.62 98 LEU A N 1
ATOM 727 C CA . LEU A 1 98 ? -7.651 -6.052 18.904 1.00 95.62 98 LEU A CA 1
ATOM 728 C C . LEU A 1 98 ? -6.955 -4.742 19.277 1.00 95.62 98 LEU A C 1
ATOM 730 O O . LEU A 1 98 ? -6.205 -4.704 20.246 1.00 95.62 98 LEU A O 1
ATOM 734 N N . ALA A 1 99 ? -7.184 -3.692 18.489 1.00 95.06 99 ALA A N 1
ATOM 735 C CA . ALA A 1 99 ? -6.569 -2.385 18.675 1.00 95.06 99 ALA A CA 1
ATOM 736 C C . ALA A 1 99 ? -7.424 -1.288 18.032 1.00 95.06 99 ALA A C 1
ATOM 738 O O . ALA A 1 99 ? -8.198 -1.548 17.110 1.00 95.06 99 ALA A O 1
ATOM 739 N N . ILE A 1 100 ? -7.258 -0.052 18.503 1.00 95.75 100 ILE A N 1
ATOM 740 C CA . ILE A 1 100 ? -7.852 1.138 17.889 1.00 95.75 100 ILE A CA 1
ATOM 741 C C . ILE A 1 100 ? -6.784 2.224 17.815 1.00 95.75 100 ILE A C 1
ATOM 743 O O . ILE A 1 100 ? -6.186 2.571 18.833 1.00 95.75 100 ILE A O 1
ATOM 747 N N . GLU A 1 101 ? -6.585 2.780 16.625 1.00 94.12 101 GLU A N 1
ATOM 748 C CA . GLU A 1 101 ? -5.591 3.816 16.340 1.00 94.12 101 GLU A CA 1
ATOM 749 C C . GLU A 1 101 ? -6.266 5.060 15.747 1.00 94.12 101 GLU A C 1
ATOM 751 O O . GLU A 1 101 ? -7.214 4.925 14.968 1.00 94.12 101 GLU A O 1
ATOM 756 N N . PRO A 1 102 ? -5.815 6.283 16.081 1.00 94.69 102 PRO A N 1
ATOM 757 C CA . PRO A 1 102 ? -6.257 7.482 15.377 1.00 94.69 102 PRO A CA 1
ATOM 758 C C . PRO A 1 102 ? -5.944 7.396 13.876 1.00 94.69 102 PRO A C 1
ATOM 760 O O . PRO A 1 102 ? -4.820 7.069 13.486 1.00 94.69 102 PRO A O 1
ATOM 763 N N . ASP A 1 103 ? -6.920 7.742 13.034 1.00 94.75 103 ASP A N 1
ATOM 764 C CA . ASP A 1 103 ? -6.705 7.913 11.592 1.00 94.75 103 ASP A CA 1
ATOM 765 C C . ASP A 1 103 ? -5.970 9.243 11.372 1.00 94.75 103 ASP A C 1
ATOM 767 O O . ASP A 1 103 ? -6.575 10.317 11.312 1.00 94.75 103 ASP A O 1
ATOM 771 N N . HIS A 1 104 ? -4.643 9.176 11.359 1.00 92.31 104 HIS A N 1
ATOM 772 C CA . HIS A 1 104 ? -3.761 10.334 11.261 1.00 92.31 104 HIS A CA 1
ATOM 773 C C . HIS A 1 104 ? -3.307 10.574 9.817 1.00 92.31 104 HIS A C 1
ATOM 775 O O . HIS A 1 104 ? -3.496 9.744 8.923 1.00 92.31 104 HIS A O 1
ATOM 781 N N . ARG A 1 105 ? -2.716 11.751 9.586 1.00 92.12 105 ARG A N 1
ATOM 782 C CA . ARG A 1 105 ? -2.198 12.149 8.275 1.00 92.12 105 ARG A CA 1
ATOM 783 C C . ARG A 1 105 ? -0.887 11.435 7.970 1.00 92.12 105 ARG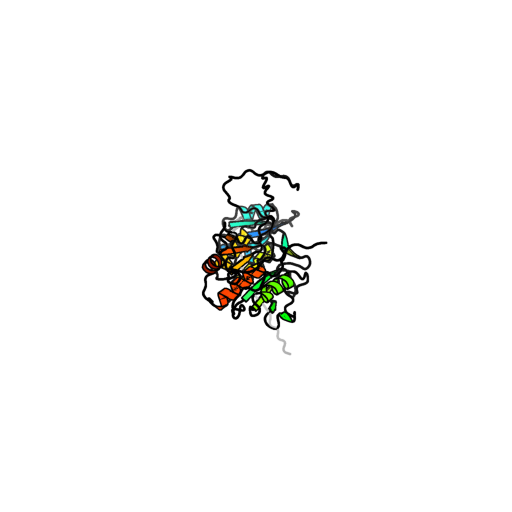 A C 1
ATOM 785 O O . ARG A 1 105 ? 0.039 11.475 8.772 1.00 92.12 105 ARG A O 1
ATOM 792 N N . ILE A 1 106 ? -0.805 10.893 6.765 1.00 91.38 106 ILE A N 1
ATOM 793 C CA . ILE A 1 106 ? 0.407 10.365 6.143 1.00 91.38 106 ILE A CA 1
ATOM 794 C C . ILE A 1 106 ? 0.760 11.281 4.969 1.00 91.38 106 ILE A C 1
ATOM 796 O O . ILE A 1 106 ? -0.121 11.908 4.375 1.00 91.38 106 ILE A O 1
ATOM 800 N N . HIS A 1 107 ? 2.043 11.405 4.653 1.00 89.69 107 HIS A N 1
ATOM 801 C CA . HIS A 1 107 ? 2.524 12.284 3.590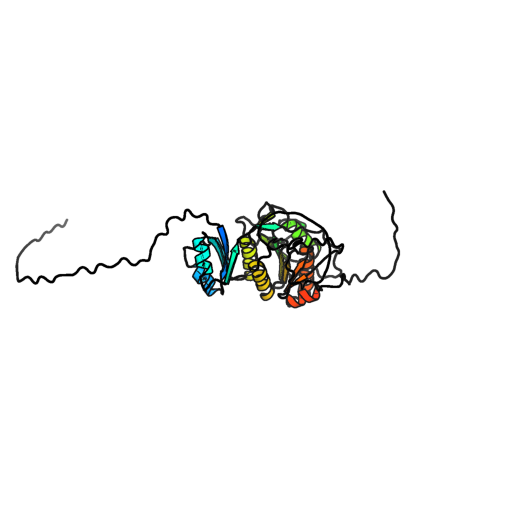 1.00 89.69 107 HIS A CA 1
ATOM 802 C C . HIS A 1 107 ? 3.544 11.576 2.706 1.00 89.69 107 HIS A C 1
ATOM 804 O O . HIS A 1 107 ? 4.117 10.558 3.094 1.00 89.69 107 HIS A O 1
ATOM 810 N N . ALA A 1 108 ? 3.752 12.119 1.514 1.00 88.81 108 ALA A N 1
ATOM 811 C CA . ALA A 1 108 ? 4.801 11.693 0.604 1.00 88.81 108 ALA A CA 1
ATOM 812 C C . ALA A 1 108 ? 6.193 11.836 1.250 1.00 88.81 108 ALA A C 1
ATOM 814 O O . ALA A 1 108 ? 6.511 12.879 1.823 1.00 88.81 108 ALA A O 1
ATOM 815 N N . ALA A 1 109 ? 7.015 10.790 1.157 1.00 87.06 109 ALA A N 1
ATOM 816 C CA . ALA A 1 109 ? 8.403 10.829 1.611 1.00 87.06 109 ALA A CA 1
ATOM 817 C C . ALA A 1 109 ? 9.309 11.467 0.542 1.00 87.06 109 ALA A C 1
ATOM 819 O O . ALA A 1 109 ? 9.006 11.366 -0.640 1.00 87.06 109 ALA A O 1
ATOM 820 N N . PRO A 1 110 ? 10.451 12.077 0.893 1.00 80.25 110 PRO A N 1
ATOM 821 C CA . PRO A 1 110 ? 11.392 12.580 -0.106 1.00 80.25 110 PRO A CA 1
ATOM 822 C C . PRO A 1 110 ? 11.809 11.508 -1.129 1.00 80.25 110 PRO A C 1
ATOM 824 O O . PRO A 1 110 ? 12.096 10.365 -0.777 1.00 80.25 110 PRO A O 1
ATOM 827 N N . VAL A 1 111 ? 11.874 11.888 -2.410 1.00 72.19 111 VAL A N 1
ATOM 828 C CA . VAL A 1 111 ? 12.333 11.003 -3.493 1.00 72.19 111 VAL A CA 1
ATOM 829 C C . VAL A 1 111 ? 13.756 11.369 -3.862 1.00 72.19 111 VAL A C 1
ATOM 831 O O . VAL A 1 111 ? 14.004 12.424 -4.449 1.00 72.19 111 VAL A O 1
ATOM 834 N N . HIS A 1 112 ? 14.687 10.470 -3.573 1.00 70.56 112 HIS A N 1
ATOM 835 C CA . HIS A 1 112 ? 16.073 10.646 -3.973 1.00 70.56 112 HIS A CA 1
ATOM 836 C C . HIS A 1 112 ? 16.265 10.399 -5.481 1.00 70.56 112 HIS A C 1
ATOM 838 O O . HIS A 1 112 ? 15.406 9.846 -6.184 1.00 70.56 112 HIS A O 1
ATOM 844 N N . ALA A 1 113 ? 17.394 10.869 -6.017 1.00 62.56 113 ALA A N 1
ATOM 845 C CA . ALA A 1 113 ? 17.761 10.626 -7.409 1.00 62.56 113 ALA A CA 1
ATOM 846 C C . ALA A 1 113 ? 17.880 9.117 -7.706 1.00 62.56 113 ALA A C 1
ATOM 848 O O . ALA A 1 113 ? 17.964 8.296 -6.803 1.00 62.56 113 ALA A O 1
ATOM 849 N N . ALA A 1 114 ? 17.873 8.713 -8.976 1.00 58.19 114 ALA A N 1
ATOM 850 C CA . ALA A 1 114 ? 18.254 7.337 -9.284 1.00 58.19 114 ALA A CA 1
ATOM 851 C C . ALA A 1 114 ? 19.770 7.199 -9.071 1.00 58.19 114 ALA A C 1
ATOM 853 O O . ALA A 1 114 ? 20.536 8.013 -9.588 1.00 58.19 114 ALA A O 1
ATOM 854 N N . VAL A 1 115 ? 20.197 6.189 -8.313 1.00 57.16 115 VAL A N 1
ATOM 855 C CA . VAL A 1 115 ? 21.612 5.792 -8.257 1.00 57.16 115 VAL A CA 1
ATOM 856 C C . VAL A 1 115 ? 21.939 5.016 -9.540 1.00 57.16 115 VAL A C 1
ATOM 858 O O . VAL A 1 115 ? 21.031 4.500 -10.196 1.00 57.16 115 VAL A O 1
ATOM 861 N N . ARG A 1 116 ? 23.220 4.996 -9.939 1.00 52.59 116 ARG A N 1
ATOM 862 C CA . ARG A 1 116 ? 23.724 4.397 -11.192 1.00 52.59 116 ARG A CA 1
ATOM 863 C C . ARG A 1 116 ? 23.063 3.046 -11.542 1.00 52.59 116 ARG A C 1
ATOM 865 O O . ARG A 1 116 ? 22.747 2.277 -10.635 1.00 52.59 116 ARG A O 1
ATOM 872 N N . PRO A 1 117 ? 22.925 2.720 -12.846 1.00 53.41 117 PRO A N 1
ATOM 873 C CA . PRO A 1 117 ? 22.323 1.468 -13.296 1.00 53.41 117 PRO A CA 1
ATOM 874 C C . PRO A 1 117 ? 22.960 0.255 -12.620 1.00 53.41 117 PRO A C 1
ATOM 876 O O . PRO A 1 117 ? 24.183 0.118 -12.605 1.00 53.41 117 PRO A O 1
ATOM 879 N N . ILE A 1 118 ? 22.123 -0.639 -12.092 1.00 59.31 118 ILE A N 1
ATOM 880 C CA . ILE A 1 118 ? 22.589 -1.908 -11.531 1.00 59.31 118 ILE A CA 1
ATOM 881 C C . ILE A 1 118 ? 23.076 -2.775 -12.702 1.00 59.31 118 ILE A C 1
ATOM 883 O O . ILE A 1 118 ? 22.290 -2.988 -13.639 1.00 59.31 118 ILE A O 1
ATOM 887 N N . PRO A 1 119 ? 24.336 -3.253 -12.688 1.00 57.97 119 PRO A N 1
ATOM 888 C CA . PRO A 1 119 ? 24.863 -4.123 -13.734 1.00 57.97 119 PRO A CA 1
ATOM 889 C C . PRO A 1 119 ? 23.997 -5.376 -13.928 1.00 57.97 119 PRO A C 1
ATOM 891 O O . PRO A 1 119 ? 23.488 -5.946 -12.963 1.00 57.97 119 PRO A O 1
ATOM 894 N N . GLY A 1 120 ? 23.840 -5.820 -15.176 1.00 68.56 120 GLY A N 1
ATOM 895 C CA . GLY A 1 120 ? 23.093 -7.030 -15.535 1.00 68.56 120 GLY A CA 1
ATOM 896 C C . GLY A 1 120 ? 22.005 -6.793 -16.582 1.00 68.56 120 GLY A C 1
ATOM 897 O O . GLY A 1 120 ? 21.596 -5.662 -16.826 1.00 68.56 120 GLY A O 1
ATOM 898 N N . ASP A 1 121 ? 21.533 -7.882 -17.182 1.00 82.88 121 ASP A N 1
ATOM 899 C CA . ASP A 1 121 ? 20.553 -7.911 -18.277 1.00 82.88 121 ASP A CA 1
ATOM 900 C C . ASP A 1 121 ? 19.083 -7.942 -17.822 1.00 82.88 121 ASP A C 1
ATOM 902 O O . ASP A 1 121 ? 18.201 -7.666 -18.626 1.00 82.88 121 ASP A O 1
ATOM 906 N N . ALA A 1 122 ? 18.803 -8.224 -16.543 1.00 88.56 122 ALA A N 1
ATOM 907 C CA . ALA A 1 122 ? 17.436 -8.203 -16.023 1.00 88.56 122 ALA A CA 1
ATOM 908 C C . ALA A 1 122 ? 16.858 -6.788 -16.115 1.00 88.56 122 ALA A C 1
ATOM 910 O O . ALA A 1 122 ? 17.524 -5.822 -15.738 1.00 88.56 122 ALA A O 1
ATOM 911 N N . THR A 1 123 ? 15.611 -6.666 -16.548 1.00 92.88 123 THR A N 1
ATOM 912 C CA . THR A 1 123 ? 14.918 -5.391 -16.797 1.00 92.88 123 THR A CA 1
ATOM 913 C C . THR A 1 123 ? 13.653 -5.215 -15.952 1.00 92.88 123 THR A C 1
ATOM 915 O O . THR A 1 123 ? 12.981 -4.191 -16.057 1.00 92.88 123 THR A O 1
ATOM 918 N N . GLY A 1 124 ? 13.326 -6.183 -15.096 1.00 95.12 124 GLY A N 1
ATOM 919 C CA . GLY A 1 124 ? 12.061 -6.290 -14.370 1.00 95.12 124 GLY A CA 1
ATOM 920 C C . GLY A 1 124 ? 10.942 -6.956 -15.177 1.00 95.12 124 GLY A C 1
ATOM 921 O O . GLY A 1 124 ? 9.781 -6.888 -14.766 1.00 95.12 124 GLY A O 1
ATOM 922 N N . ALA A 1 125 ? 11.251 -7.585 -16.312 1.00 96.88 125 ALA A N 1
ATOM 923 C CA . ALA A 1 125 ? 10.254 -8.217 -17.168 1.00 96.88 125 ALA A CA 1
ATOM 924 C C . ALA A 1 125 ? 9.464 -9.300 -16.409 1.00 96.88 125 ALA A C 1
ATOM 926 O O . ALA A 1 125 ? 9.996 -10.018 -15.565 1.00 96.88 125 ALA A O 1
ATOM 927 N N . GLY A 1 126 ? 8.158 -9.398 -16.675 1.00 97.06 126 GLY A N 1
ATOM 928 C CA . GLY A 1 126 ? 7.278 -10.369 -16.008 1.00 97.06 126 GLY A CA 1
ATOM 929 C C . GLY A 1 126 ? 6.928 -10.043 -14.548 1.00 97.06 126 GLY A C 1
ATOM 930 O O . GLY A 1 126 ? 6.193 -10.803 -13.920 1.00 97.06 126 GLY A O 1
ATOM 931 N N . THR A 1 127 ? 7.391 -8.909 -14.011 1.00 98.12 127 THR A N 1
ATOM 932 C CA . THR A 1 127 ? 7.114 -8.492 -12.627 1.00 98.12 127 THR A CA 1
ATOM 933 C C . THR A 1 127 ? 6.149 -7.313 -12.551 1.00 98.12 127 THR A C 1
ATOM 935 O O . THR A 1 127 ? 5.776 -6.701 -13.559 1.00 98.12 127 THR A O 1
ATOM 938 N N . THR A 1 128 ? 5.657 -7.008 -11.351 1.00 98.62 128 THR A N 1
ATOM 939 C CA . THR A 1 128 ? 4.757 -5.873 -11.114 1.00 98.62 128 THR A CA 1
ATOM 940 C C . THR A 1 128 ? 5.149 -5.089 -9.885 1.00 98.62 128 THR A C 1
ATOM 942 O O . THR A 1 128 ? 5.251 -5.649 -8.798 1.00 98.62 128 THR A O 1
ATOM 945 N N . VAL A 1 129 ? 5.318 -3.783 -10.063 1.00 98.56 129 VAL A N 1
ATOM 946 C CA . VAL A 1 129 ? 5.568 -2.829 -8.990 1.00 98.56 129 VAL A CA 1
ATOM 947 C C . VAL A 1 129 ? 4.304 -2.007 -8.759 1.00 98.56 129 VAL A C 1
ATOM 949 O O . VAL A 1 129 ? 3.893 -1.205 -9.597 1.00 98.56 129 VAL A O 1
ATOM 952 N N . TYR A 1 130 ? 3.679 -2.210 -7.606 1.00 98.75 130 TYR A N 1
ATOM 953 C CA . TYR A 1 130 ? 2.574 -1.404 -7.112 1.00 98.75 130 TYR A CA 1
ATOM 954 C C . TYR A 1 130 ? 3.140 -0.140 -6.465 1.00 98.75 130 TYR A C 1
ATOM 956 O O . TYR A 1 130 ? 3.787 -0.211 -5.422 1.00 98.75 130 TYR A O 1
ATOM 964 N N . VAL A 1 131 ? 2.910 1.013 -7.089 1.00 98.50 131 VAL A N 1
ATOM 965 C CA . VAL A 1 131 ? 3.321 2.324 -6.577 1.00 98.50 131 VAL A CA 1
ATOM 966 C C . VAL A 1 131 ? 2.165 2.894 -5.765 1.00 98.50 131 VAL A C 1
ATOM 968 O O . VAL A 1 131 ? 1.149 3.313 -6.328 1.00 98.50 131 VAL A O 1
ATOM 971 N N . LEU A 1 132 ? 2.314 2.846 -4.441 1.00 98.19 132 LEU A N 1
ATOM 972 C CA . LEU A 1 132 ? 1.304 3.251 -3.472 1.00 98.19 132 LEU A CA 1
ATOM 973 C C . LEU A 1 132 ? 1.595 4.689 -3.011 1.00 98.19 132 LEU A C 1
ATOM 975 O O . LEU A 1 132 ? 2.442 4.902 -2.148 1.00 98.19 132 LEU A O 1
ATOM 979 N N . ASP A 1 133 ? 0.967 5.667 -3.675 1.00 97.38 133 ASP A N 1
ATOM 980 C CA . ASP A 1 133 ? 1.414 7.075 -3.682 1.00 97.38 133 ASP A CA 1
ATOM 981 C C . ASP A 1 133 ? 0.279 8.068 -4.071 1.00 97.38 133 ASP A C 1
ATOM 983 O O . ASP A 1 133 ? -0.900 7.759 -3.902 1.00 97.38 133 ASP A O 1
ATOM 987 N N . SER A 1 134 ? 0.579 9.255 -4.609 1.00 96.88 134 SER A N 1
ATOM 988 C CA . SER A 1 134 ? -0.370 10.284 -5.074 1.00 96.88 134 SER A CA 1
ATOM 989 C C . SER A 1 134 ? -1.089 9.965 -6.388 1.00 96.88 134 SER A C 1
ATOM 991 O O . SER A 1 134 ? -1.948 10.727 -6.838 1.00 96.88 134 SER A O 1
ATOM 993 N N . GLY A 1 135 ? -0.771 8.820 -6.991 1.00 97.44 135 GLY A N 1
ATOM 994 C CA . GLY A 1 135 ? -1.184 8.425 -8.335 1.00 97.44 135 GLY A CA 1
ATOM 995 C C . GLY A 1 135 ? 0.021 8.304 -9.268 1.00 97.44 135 GLY A C 1
ATOM 996 O O . GLY A 1 135 ? 1.141 8.612 -8.892 1.00 97.44 135 GLY A O 1
ATOM 997 N N . VAL A 1 136 ? -0.197 7.851 -10.501 1.00 97.38 136 VAL A N 1
ATOM 998 C CA . VAL A 1 136 ? 0.821 7.882 -11.563 1.00 97.38 136 VAL A CA 1
ATOM 999 C C . VAL A 1 136 ? 0.184 8.447 -12.824 1.00 97.38 136 VAL A C 1
ATOM 1001 O O . VAL A 1 136 ? -0.951 8.090 -13.189 1.00 97.38 136 VAL A O 1
ATOM 1004 N N . ASP A 1 137 ? 0.915 9.309 -13.524 1.00 96.25 137 ASP A N 1
ATOM 1005 C CA . ASP A 1 137 ? 0.594 9.639 -14.902 1.00 96.25 137 ASP A CA 1
ATOM 1006 C C . ASP A 1 137 ? 0.913 8.454 -15.821 1.00 96.25 137 ASP A C 1
ATOM 1008 O O . ASP A 1 137 ? 1.941 8.381 -16.483 1.00 96.25 137 ASP A O 1
ATOM 1012 N N . ALA A 1 138 ? -0.003 7.488 -15.843 1.00 94.12 138 ALA A N 1
ATOM 1013 C CA . ALA A 1 138 ? 0.110 6.271 -16.638 1.00 94.12 138 ALA A CA 1
ATOM 1014 C C . ALA A 1 138 ? 0.223 6.520 -18.155 1.00 94.12 138 ALA A C 1
ATOM 1016 O O . ALA A 1 138 ? 0.558 5.600 -18.888 1.00 94.12 138 ALA A O 1
ATOM 1017 N N . ARG A 1 139 ? -0.066 7.740 -18.635 1.00 93.06 139 ARG A N 1
ATOM 1018 C CA . ARG A 1 139 ? 0.061 8.119 -20.051 1.00 93.06 139 ARG A CA 1
ATOM 1019 C C . ARG A 1 139 ? 1.417 8.747 -20.383 1.00 93.06 139 ARG A C 1
ATOM 1021 O O . ARG A 1 139 ? 1.616 9.161 -21.523 1.00 93.06 139 ARG A O 1
ATOM 1028 N N . HIS A 1 140 ? 2.327 8.846 -19.415 1.00 93.19 140 HIS A N 1
ATOM 1029 C CA . HIS A 1 140 ? 3.666 9.368 -19.650 1.00 93.19 140 HIS A CA 1
ATOM 1030 C C . HIS A 1 140 ? 4.399 8.508 -20.689 1.00 93.19 140 HIS A C 1
ATOM 1032 O O . HIS A 1 140 ? 4.423 7.281 -20.580 1.00 93.19 140 HIS A O 1
ATOM 1038 N N . ALA A 1 141 ? 5.007 9.150 -21.691 1.00 92.56 141 ALA A N 1
ATOM 1039 C CA . ALA A 1 141 ? 5.551 8.470 -22.870 1.00 92.56 141 ALA A CA 1
ATOM 1040 C C . ALA A 1 141 ? 6.596 7.389 -22.530 1.00 92.56 141 ALA A C 1
ATOM 1042 O O . ALA A 1 141 ? 6.637 6.352 -23.185 1.00 92.56 141 ALA A O 1
ATOM 1043 N N . GLU A 1 142 ? 7.394 7.593 -21.476 1.00 89.06 142 GLU A N 1
ATOM 1044 C CA . GLU A 1 142 ? 8.405 6.624 -21.016 1.00 89.06 142 GLU A CA 1
ATOM 1045 C C . GLU A 1 142 ? 7.797 5.290 -20.545 1.00 89.06 142 GLU A C 1
ATOM 1047 O O . GLU A 1 142 ? 8.396 4.221 -20.700 1.00 89.06 142 GLU A O 1
ATOM 1052 N N . PHE A 1 143 ? 6.577 5.316 -20.001 1.00 92.88 143 PHE A N 1
ATOM 1053 C CA . PHE A 1 143 ? 5.940 4.099 -19.506 1.00 92.88 143 PHE A CA 1
ATOM 1054 C C . PHE A 1 143 ? 5.342 3.248 -20.626 1.00 92.88 143 PHE A C 1
ATOM 1056 O O . PHE A 1 143 ? 5.242 2.033 -20.453 1.00 92.88 143 PHE A O 1
ATOM 1063 N N . GLY A 1 144 ? 4.986 3.841 -21.770 1.00 92.62 144 GLY A N 1
ATOM 1064 C CA . GLY A 1 144 ? 4.277 3.133 -22.834 1.00 92.62 144 GLY A CA 1
ATOM 1065 C C . GLY A 1 144 ? 2.986 2.495 -22.308 1.00 92.62 144 GLY A C 1
ATOM 1066 O O . GLY A 1 144 ? 2.160 3.162 -21.693 1.00 92.62 144 GLY A O 1
ATOM 1067 N N . ASP A 1 145 ? 2.832 1.189 -22.511 1.00 94.44 145 ASP A N 1
ATOM 1068 C CA . ASP A 1 145 ? 1.708 0.375 -22.029 1.00 94.44 145 ASP A CA 1
ATOM 1069 C C . ASP A 1 145 ? 1.957 -0.281 -20.657 1.00 94.44 145 ASP A C 1
ATOM 1071 O O . ASP A 1 145 ? 1.100 -0.994 -20.130 1.00 94.44 145 ASP A O 1
ATOM 1075 N N . ARG A 1 146 ? 3.123 -0.039 -20.045 1.00 96.25 146 ARG A N 1
ATOM 1076 C CA . ARG A 1 146 ? 3.536 -0.720 -18.810 1.00 96.25 146 ARG A CA 1
ATOM 1077 C C . ARG A 1 146 ? 2.937 -0.121 -17.547 1.00 96.25 146 ARG A C 1
ATOM 1079 O O . ARG A 1 146 ? 3.020 -0.768 -16.506 1.00 96.25 146 ARG A O 1
ATOM 1086 N N . ALA A 1 147 ? 2.360 1.079 -17.600 1.00 97.62 147 ALA A N 1
ATOM 1087 C CA . ALA A 1 147 ? 1.749 1.727 -16.443 1.00 97.62 147 ALA A CA 1
ATOM 1088 C C . ALA A 1 147 ? 0.225 1.828 -16.575 1.00 97.62 147 ALA A C 1
ATOM 1090 O O . ALA A 1 147 ? -0.293 2.217 -17.617 1.00 97.62 147 ALA A O 1
ATOM 1091 N N . TRP A 1 148 ? -0.511 1.551 -15.495 1.00 97.56 148 TRP A N 1
ATOM 1092 C CA . TRP A 1 148 ? -1.949 1.833 -15.432 1.00 97.56 148 TRP A CA 1
ATOM 1093 C C . TRP A 1 148 ? -2.421 2.192 -14.023 1.00 97.56 148 TRP A C 1
ATOM 1095 O O . TRP A 1 148 ? -1.769 1.913 -13.016 1.00 97.56 148 TRP A O 1
ATOM 1105 N N . ARG A 1 149 ? -3.591 2.831 -13.955 1.00 97.19 149 ARG A N 1
ATOM 1106 C CA . ARG A 1 149 ? -4.275 3.175 -12.704 1.00 97.19 149 ARG A CA 1
ATOM 1107 C C . ARG A 1 149 ? -5.191 2.037 -12.305 1.00 97.19 149 ARG A C 1
ATOM 1109 O O . ARG A 1 149 ? -6.008 1.621 -13.121 1.00 97.19 149 ARG A O 1
ATOM 1116 N N . ALA A 1 150 ? -5.065 1.547 -11.077 1.00 96.38 150 ALA A N 1
ATOM 1117 C CA . ALA A 1 150 ? -5.845 0.393 -10.639 1.00 96.38 150 ALA A CA 1
ATOM 1118 C C . ALA A 1 150 ? -6.691 0.647 -9.391 1.00 96.38 150 ALA A C 1
ATOM 1120 O O . ALA A 1 150 ? -7.739 0.023 -9.235 1.00 96.38 150 ALA A O 1
ATOM 1121 N N . PHE A 1 151 ? -6.273 1.572 -8.527 1.00 97.62 151 PHE A N 1
ATOM 1122 C CA . PHE A 1 151 ? -7.022 1.908 -7.322 1.00 97.62 151 PHE A CA 1
ATOM 1123 C C . PHE A 1 151 ? -6.840 3.374 -6.932 1.00 97.62 151 PHE A C 1
ATOM 1125 O O . PHE A 1 151 ? -5.760 3.934 -7.113 1.00 97.62 151 PHE A O 1
ATOM 1132 N N . ASP A 1 152 ? -7.894 3.979 -6.383 1.00 97.44 152 ASP A N 1
ATOM 1133 C CA . ASP A 1 152 ? -7.886 5.332 -5.829 1.00 97.44 152 ASP A CA 1
ATOM 1134 C C . ASP A 1 152 ? -8.681 5.349 -4.518 1.00 97.44 152 ASP A C 1
ATOM 1136 O O . ASP A 1 152 ? -9.910 5.257 -4.513 1.00 97.44 152 ASP A O 1
ATOM 1140 N N . ALA A 1 153 ? -7.972 5.460 -3.397 1.00 96.19 153 ALA A N 1
ATOM 1141 C CA . ALA A 1 153 ? -8.573 5.573 -2.078 1.00 96.19 153 ALA A CA 1
ATOM 1142 C C . ALA A 1 153 ? -9.147 6.973 -1.814 1.00 96.19 153 ALA A C 1
ATOM 1144 O O . ALA A 1 153 ? -9.990 7.105 -0.934 1.00 96.19 153 ALA A O 1
ATOM 1145 N N . THR A 1 154 ? -8.725 7.998 -2.557 1.00 91.94 154 THR A N 1
ATOM 1146 C CA . THR A 1 154 ? -9.028 9.419 -2.306 1.00 91.94 154 THR A CA 1
ATOM 1147 C C . THR A 1 154 ? -10.342 9.894 -2.939 1.00 91.94 154 THR A C 1
ATOM 1149 O O . THR A 1 154 ? -10.766 11.022 -2.702 1.00 91.94 154 THR A O 1
ATOM 1152 N N . GLY A 1 155 ? -11.016 9.037 -3.719 1.00 81.81 155 GLY A N 1
ATOM 1153 C CA . GLY A 1 155 ? -12.342 9.322 -4.287 1.00 81.81 155 GLY A CA 1
ATOM 1154 C C . GLY A 1 155 ? -12.338 9.988 -5.668 1.00 81.81 155 GLY A C 1
ATOM 1155 O O . GLY A 1 155 ? -13.235 10.773 -5.965 1.00 81.81 155 GLY A O 1
ATOM 1156 N N . GLY A 1 156 ? -11.354 9.684 -6.524 1.00 82.44 156 GLY A N 1
ATOM 1157 C CA . GLY A 1 156 ? -11.247 10.226 -7.884 1.00 82.44 156 GLY A CA 1
ATOM 1158 C C . GLY A 1 156 ? -10.941 9.184 -8.968 1.00 82.44 156 GLY A C 1
ATOM 1159 O O . GLY A 1 156 ? -11.169 7.990 -8.808 1.00 82.44 156 GLY A O 1
ATOM 1160 N N . ALA A 1 157 ? -10.416 9.656 -10.104 1.00 86.56 157 ALA A N 1
ATOM 1161 C CA . ALA A 1 157 ? -10.080 8.833 -11.275 1.00 86.56 157 ALA A CA 1
ATOM 1162 C C . ALA A 1 157 ? -8.630 8.287 -11.266 1.00 86.56 157 ALA A C 1
ATOM 1164 O O . ALA A 1 157 ? -8.051 8.022 -12.328 1.00 86.56 157 ALA A O 1
ATOM 1165 N N . GLY A 1 158 ? -7.989 8.214 -10.094 1.00 89.06 158 GLY A N 1
ATOM 1166 C CA . GLY A 1 158 ? -6.614 7.726 -9.929 1.00 89.06 158 GLY A CA 1
ATOM 1167 C C . GLY A 1 158 ? -5.535 8.610 -10.561 1.00 89.06 158 GLY A C 1
ATOM 1168 O O . GLY A 1 158 ? -4.405 8.160 -10.736 1.00 89.06 158 GLY A O 1
ATOM 1169 N N . ARG A 1 159 ? -5.873 9.839 -10.978 1.00 92.12 159 ARG A N 1
ATOM 1170 C CA . ARG A 1 159 ? -4.923 10.761 -11.614 1.00 92.12 159 ARG A CA 1
ATOM 1171 C C . ARG A 1 159 ? -3.924 11.278 -10.593 1.00 92.12 159 ARG A C 1
ATOM 1173 O O . ARG A 1 159 ? -4.336 11.792 -9.559 1.00 92.12 159 ARG A O 1
ATOM 1180 N N . ASP A 1 160 ? -2.645 11.233 -10.955 1.00 95.56 160 ASP A N 1
ATOM 1181 C CA . ASP A 1 160 ? -1.634 11.980 -10.221 1.00 95.56 160 ASP A CA 1
ATOM 1182 C C . ASP A 1 160 ? -1.831 13.482 -10.444 1.00 95.56 160 ASP A C 1
ATOM 1184 O O . ASP A 1 160 ? -1.748 13.978 -11.570 1.00 95.56 160 ASP A O 1
ATOM 1188 N N . CYS A 1 161 ? -2.171 14.190 -9.376 1.00 93.44 161 CYS A N 1
ATOM 1189 C CA . CYS A 1 161 ? -2.352 15.642 -9.368 1.00 93.44 161 CYS A CA 1
ATOM 1190 C C . CYS A 1 161 ? -1.338 16.358 -8.474 1.00 93.44 161 CYS A C 1
ATOM 1192 O O . CYS A 1 161 ? -1.346 17.583 -8.441 1.00 93.44 161 CYS A O 1
ATOM 1194 N N . ASP A 1 162 ? -0.493 15.605 -7.773 1.00 95.00 162 ASP A N 1
ATOM 1195 C CA . ASP A 1 162 ? 0.633 16.131 -7.004 1.00 95.00 162 ASP A CA 1
ATOM 1196 C C . ASP A 1 162 ? 1.939 16.018 -7.815 1.00 95.00 162 ASP A C 1
ATOM 1198 O O . ASP A 1 162 ? 2.756 16.937 -7.856 1.00 95.00 162 ASP A O 1
ATOM 1202 N N . GLY A 1 163 ? 2.110 14.904 -8.532 1.00 95.25 163 GLY A N 1
ATOM 1203 C CA . GLY A 1 163 ? 3.294 14.596 -9.331 1.00 95.25 163 GLY A CA 1
ATOM 1204 C C . GLY A 1 163 ? 4.313 13.719 -8.601 1.00 95.25 163 GLY A C 1
ATOM 1205 O O . GLY A 1 163 ? 5.215 13.181 -9.249 1.00 95.25 163 GLY A O 1
ATOM 1206 N N . HIS A 1 164 ? 4.211 13.564 -7.277 1.00 94.94 164 HIS A N 1
ATOM 1207 C CA . HIS A 1 164 ? 5.121 12.729 -6.498 1.00 94.94 164 HIS A CA 1
ATOM 1208 C C . HIS A 1 164 ? 5.134 11.274 -6.966 1.00 94.94 164 HIS A C 1
ATOM 1210 O O . HIS A 1 164 ? 6.200 10.754 -7.308 1.00 94.94 164 HIS A O 1
ATOM 1216 N N . GLY A 1 165 ? 3.971 10.639 -7.083 1.00 96.25 165 GLY A N 1
ATOM 1217 C CA . GLY A 1 165 ? 3.889 9.244 -7.495 1.00 96.25 165 GLY A CA 1
ATOM 1218 C C . GLY A 1 165 ? 4.379 9.004 -8.925 1.00 96.25 165 GLY A C 1
ATOM 1219 O O . GLY A 1 165 ? 5.005 7.978 -9.189 1.00 96.25 165 GLY A O 1
ATOM 1220 N N . THR A 1 166 ? 4.226 9.970 -9.837 1.00 96.81 166 THR A N 1
ATOM 1221 C CA . THR A 1 166 ? 4.846 9.909 -11.174 1.00 96.81 166 THR A CA 1
ATOM 1222 C C . THR A 1 166 ? 6.373 9.971 -11.100 1.00 96.81 166 THR A C 1
ATOM 1224 O O . THR A 1 166 ? 7.041 9.193 -11.782 1.00 96.81 166 THR A O 1
ATOM 1227 N N . ARG A 1 167 ? 6.956 10.817 -10.234 1.00 94.19 167 ARG A N 1
ATOM 1228 C CA . ARG A 1 167 ? 8.417 10.831 -10.005 1.00 94.19 167 ARG A CA 1
ATOM 1229 C C . ARG A 1 167 ? 8.908 9.506 -9.422 1.00 94.19 167 ARG A C 1
ATOM 1231 O O . ARG A 1 167 ? 9.920 8.980 -9.884 1.00 94.19 167 ARG A O 1
ATOM 1238 N N . VAL A 1 168 ? 8.185 8.947 -8.451 1.00 95.06 168 VAL A N 1
ATOM 1239 C CA . VAL A 1 168 ? 8.468 7.625 -7.865 1.00 95.06 168 VAL A CA 1
ATOM 1240 C C . VAL A 1 168 ? 8.419 6.530 -8.932 1.00 95.06 168 VAL A C 1
ATOM 1242 O O . VAL A 1 168 ? 9.366 5.752 -9.060 1.00 95.06 168 VAL A O 1
ATOM 1245 N N . ALA A 1 169 ? 7.367 6.502 -9.752 1.00 95.81 169 ALA A N 1
ATOM 1246 C CA . ALA A 1 169 ? 7.230 5.563 -10.863 1.00 95.81 169 ALA A CA 1
ATOM 1247 C C . ALA A 1 169 ? 8.365 5.709 -11.889 1.00 95.81 169 ALA A C 1
ATOM 1249 O O . ALA A 1 169 ? 8.905 4.705 -12.348 1.00 95.81 169 ALA A O 1
ATOM 1250 N N . GLY A 1 170 ? 8.791 6.939 -12.190 1.00 93.44 170 GLY A N 1
ATOM 1251 C CA . GLY A 1 170 ? 9.951 7.205 -13.044 1.00 93.44 170 GLY A CA 1
ATOM 1252 C C . GLY A 1 170 ? 11.249 6.614 -12.485 1.00 93.44 170 GLY A C 1
ATOM 1253 O O . GLY A 1 170 ? 12.037 6.035 -13.230 1.00 93.44 170 GLY A O 1
ATOM 1254 N N . ARG A 1 171 ? 11.464 6.669 -11.161 1.00 89.44 171 ARG A N 1
ATOM 1255 C CA . ARG A 1 171 ? 12.627 6.026 -10.514 1.00 89.44 171 ARG A CA 1
ATOM 1256 C C . ARG A 1 171 ? 12.581 4.505 -10.610 1.00 89.44 171 ARG A C 1
ATOM 1258 O O . ARG A 1 171 ? 13.615 3.890 -10.880 1.00 89.44 171 ARG A O 1
ATOM 1265 N N . VAL A 1 172 ? 11.397 3.917 -10.432 1.00 92.50 172 VAL A N 1
ATOM 1266 C CA . VAL A 1 172 ? 11.197 2.478 -10.640 1.00 92.50 172 VAL A CA 1
ATOM 1267 C C . VAL A 1 172 ? 11.532 2.111 -12.087 1.00 92.50 172 VAL A C 1
ATOM 1269 O O . VAL A 1 172 ? 12.358 1.230 -12.322 1.00 92.50 172 VAL A O 1
ATOM 1272 N N . HIS A 1 173 ? 10.955 2.833 -13.050 1.00 92.56 173 HIS A N 1
ATOM 1273 C CA . HIS A 1 173 ? 11.147 2.598 -14.480 1.00 92.56 173 HIS A CA 1
ATOM 1274 C C . HIS A 1 173 ? 12.613 2.733 -14.913 1.00 92.56 173 HIS A C 1
ATOM 1276 O O . HIS A 1 173 ? 13.119 1.877 -15.631 1.00 92.56 173 HIS A O 1
ATOM 1282 N N . ALA A 1 174 ? 13.331 3.746 -14.421 1.00 88.75 174 ALA A N 1
ATOM 1283 C CA . ALA A 1 174 ? 14.740 3.957 -14.754 1.00 88.75 174 ALA A CA 1
ATOM 1284 C C . ALA A 1 174 ? 15.640 2.766 -14.374 1.00 88.75 174 ALA A C 1
ATOM 1286 O O . ALA A 1 174 ? 16.670 2.540 -15.005 1.00 88.75 174 ALA A O 1
ATOM 1287 N N . THR A 1 175 ? 15.267 2.007 -13.339 1.00 86.94 175 THR A N 1
ATOM 1288 C CA . THR A 1 175 ? 16.045 0.852 -12.867 1.00 86.94 175 THR A CA 1
ATOM 1289 C C . THR A 1 175 ? 15.499 -0.470 -13.417 1.00 86.94 175 THR A C 1
ATOM 1291 O O . THR A 1 175 ? 16.290 -1.345 -13.763 1.00 86.94 175 THR A O 1
ATOM 1294 N N . ALA A 1 176 ? 14.175 -0.617 -13.523 1.00 92.12 176 ALA A N 1
ATOM 1295 C CA . ALA A 1 176 ? 13.475 -1.801 -14.024 1.00 92.12 176 ALA A CA 1
ATOM 1296 C C . ALA A 1 176 ? 12.539 -1.419 -15.194 1.00 92.12 176 ALA A C 1
ATOM 1298 O O . ALA A 1 176 ? 11.316 -1.364 -15.026 1.00 92.12 176 ALA A O 1
ATOM 1299 N N . PRO A 1 177 ? 13.093 -1.134 -16.389 1.00 92.81 177 PRO A N 1
ATOM 1300 C CA . PRO A 1 177 ? 12.343 -0.526 -17.488 1.00 92.81 177 PRO A CA 1
ATOM 1301 C C . PRO A 1 177 ? 11.238 -1.406 -18.085 1.00 92.81 177 PRO A C 1
ATOM 1303 O O . PRO A 1 177 ? 10.344 -0.873 -18.739 1.00 92.81 177 PRO A O 1
ATOM 1306 N N . GLN A 1 178 ? 11.266 -2.724 -17.864 1.00 96.44 178 GLN A N 1
ATOM 1307 C CA . GLN A 1 178 ? 10.238 -3.665 -18.333 1.00 96.44 178 GLN A CA 1
ATOM 1308 C C . GLN A 1 178 ? 9.309 -4.161 -17.215 1.00 96.44 178 GLN A C 1
ATOM 1310 O O . GLN A 1 178 ? 8.447 -5.005 -17.464 1.00 96.44 178 GLN A O 1
ATOM 1315 N N . ALA A 1 179 ? 9.443 -3.643 -15.990 1.00 97.69 179 ALA A N 1
ATOM 1316 C CA . ALA A 1 179 ? 8.462 -3.904 -14.945 1.00 97.69 179 ALA A CA 1
ATOM 1317 C C . ALA A 1 179 ? 7.129 -3.218 -15.267 1.00 97.69 179 ALA A C 1
ATOM 1319 O O . ALA A 1 179 ? 7.083 -2.081 -15.742 1.00 97.69 179 ALA A O 1
ATOM 1320 N N . ARG A 1 180 ? 6.025 -3.902 -14.955 1.00 98.56 180 ARG A N 1
ATOM 1321 C CA . ARG A 1 180 ? 4.690 -3.297 -14.978 1.00 98.56 180 ARG A CA 1
ATOM 1322 C C . ARG A 1 180 ? 4.519 -2.396 -13.760 1.00 98.56 180 ARG A C 1
ATOM 1324 O O . ARG A 1 180 ? 4.812 -2.827 -12.647 1.00 98.56 180 ARG A O 1
ATOM 1331 N N . ILE A 1 181 ? 4.009 -1.186 -13.948 1.00 98.62 181 ILE A N 1
ATOM 1332 C CA . ILE A 1 181 ? 3.760 -0.212 -12.884 1.00 98.62 181 ILE A CA 1
ATOM 1333 C C . ILE A 1 181 ? 2.255 -0.096 -12.647 1.00 98.62 181 ILE A C 1
ATOM 1335 O O . ILE A 1 181 ? 1.487 0.295 -13.524 1.00 98.62 181 ILE A O 1
ATOM 1339 N N . VAL A 1 182 ? 1.825 -0.396 -11.427 1.00 98.62 182 VAL A N 1
ATOM 1340 C CA . VAL A 1 182 ? 0.419 -0.300 -11.028 1.00 98.62 182 VAL A CA 1
ATOM 1341 C C . VAL A 1 182 ? 0.251 0.838 -10.048 1.00 98.62 182 VAL A C 1
ATOM 1343 O O . VAL A 1 182 ? 0.768 0.787 -8.935 1.00 98.62 182 VAL A O 1
ATOM 1346 N N . SER A 1 183 ? -0.495 1.862 -10.446 1.00 98.44 183 SER A N 1
ATOM 1347 C CA . SER A 1 183 ? -0.785 2.987 -9.570 1.00 98.44 183 SER A CA 1
ATOM 1348 C C . SER A 1 183 ? -1.897 2.649 -8.582 1.00 98.44 183 SER A C 1
ATOM 1350 O O . SER A 1 183 ? -3.026 2.323 -8.974 1.00 98.44 183 SER A O 1
ATOM 1352 N N . VAL A 1 184 ? -1.555 2.759 -7.298 1.00 98.56 184 VAL A N 1
ATOM 1353 C CA . VAL A 1 184 ? -2.451 2.618 -6.150 1.00 98.56 184 VAL A CA 1
ATOM 1354 C C . VAL A 1 184 ? -2.462 3.958 -5.423 1.00 98.56 184 VAL A C 1
ATOM 1356 O O . VAL A 1 184 ? -1.588 4.264 -4.617 1.00 98.56 184 VAL A O 1
ATOM 1359 N N . ARG A 1 185 ? -3.427 4.811 -5.757 1.00 98.06 185 ARG A N 1
ATOM 1360 C CA . ARG A 1 185 ? -3.476 6.177 -5.246 1.00 98.06 185 ARG A CA 1
ATOM 1361 C C . ARG A 1 185 ? -4.053 6.220 -3.834 1.00 98.06 185 ARG A C 1
ATOM 1363 O O . ARG A 1 185 ? -5.202 5.841 -3.623 1.00 98.06 185 ARG A O 1
ATOM 1370 N N . VAL A 1 186 ? -3.264 6.712 -2.888 1.00 97.81 186 VAL A N 1
ATOM 1371 C CA . VAL A 1 186 ? -3.623 6.869 -1.470 1.00 97.81 186 VAL A CA 1
ATOM 1372 C C . VAL A 1 186 ? -3.302 8.257 -0.916 1.00 97.81 186 VAL A C 1
ATOM 1374 O O . VAL A 1 186 ? -3.704 8.556 0.202 1.00 97.81 186 VAL A O 1
ATOM 1377 N N . LEU A 1 187 ? -2.599 9.099 -1.682 1.00 96.94 187 LEU A N 1
ATOM 1378 C CA . LEU A 1 187 ? -2.367 10.504 -1.353 1.00 96.94 187 LEU A CA 1
ATOM 1379 C C . LEU A 1 187 ? -3.156 11.412 -2.309 1.00 96.94 187 LEU A C 1
ATOM 1381 O O . LEU A 1 187 ? -3.290 11.143 -3.508 1.00 96.94 187 LEU A O 1
ATOM 1385 N N . GLY A 1 188 ? -3.701 12.496 -1.765 1.00 95.00 188 GLY A N 1
ATOM 1386 C CA . GLY A 1 188 ? -4.392 13.541 -2.511 1.00 95.00 188 GLY A CA 1
ATOM 1387 C C . GLY A 1 188 ? -3.434 14.497 -3.230 1.00 95.00 188 GLY A C 1
ATOM 1388 O O . GLY A 1 188 ? -2.220 14.321 -3.228 1.00 95.00 188 GLY A O 1
ATOM 1389 N N . CYS A 1 189 ? -3.989 15.554 -3.830 1.00 94.75 189 CYS A N 1
ATOM 1390 C CA . CYS A 1 189 ? -3.223 16.529 -4.626 1.00 94.75 189 CYS A CA 1
ATOM 1391 C C . CYS A 1 189 ? -2.287 17.433 -3.814 1.00 94.75 189 CYS A C 1
ATOM 1393 O O . CYS A 1 189 ? -1.546 18.213 -4.393 1.00 94.75 189 CYS A O 1
ATOM 1395 N N . SER A 1 190 ? -2.360 17.374 -2.486 1.00 92.25 190 SER A N 1
ATOM 1396 C CA . SER A 1 190 ? -1.469 18.097 -1.579 1.00 92.25 190 SER A CA 1
ATOM 1397 C C . SER A 1 190 ? -0.309 17.234 -1.071 1.00 92.25 190 SER A C 1
ATOM 1399 O O . SER A 1 190 ? 0.390 17.657 -0.156 1.00 92.25 190 SER A O 1
ATOM 1401 N N . GLY A 1 191 ? -0.154 16.006 -1.582 1.00 91.56 191 GLY A N 1
ATOM 1402 C CA . GLY A 1 191 ? 0.860 15.057 -1.117 1.00 91.56 191 GLY A CA 1
ATOM 1403 C C . GLY A 1 191 ? 0.526 14.400 0.227 1.00 91.56 191 GLY A C 1
ATOM 1404 O O . GLY A 1 191 ? 1.380 13.744 0.821 1.00 91.56 191 GLY A O 1
ATOM 1405 N N . TYR A 1 192 ? -0.711 14.555 0.713 1.00 93.62 192 TYR A N 1
ATOM 1406 C CA . TYR A 1 192 ? -1.194 13.975 1.968 1.00 93.62 192 TYR A CA 1
ATOM 1407 C C . TYR A 1 192 ? -2.327 12.977 1.740 1.00 93.62 192 TYR A C 1
ATOM 1409 O O . TYR A 1 192 ? -3.186 13.189 0.887 1.00 93.62 192 TYR A O 1
ATOM 1417 N N . GLY A 1 193 ? -2.367 11.943 2.570 1.00 94.69 193 GLY A N 1
ATOM 1418 C CA . GLY A 1 193 ? -3.485 11.015 2.725 1.00 94.69 193 GLY A CA 1
ATOM 1419 C C . GLY A 1 193 ? -3.695 10.680 4.198 1.00 94.69 193 GLY A C 1
ATOM 1420 O O . GLY A 1 193 ? -3.090 11.304 5.078 1.00 94.69 193 GLY A O 1
ATOM 1421 N N . THR A 1 194 ? -4.538 9.695 4.489 1.00 95.44 194 THR A N 1
ATOM 1422 C CA . THR A 1 194 ? -4.733 9.194 5.859 1.00 95.44 194 THR A CA 1
ATOM 1423 C C . THR A 1 194 ? -4.295 7.741 6.022 1.00 95.44 194 THR A C 1
ATOM 1425 O O . THR A 1 194 ? -4.208 6.994 5.043 1.00 95.44 194 THR A O 1
ATOM 1428 N N . LEU A 1 195 ? -4.056 7.310 7.265 1.00 95.19 195 LEU A N 1
ATOM 1429 C CA . LEU A 1 195 ? -3.801 5.902 7.587 1.00 95.19 195 LEU A CA 1
ATOM 1430 C C . LEU A 1 195 ? -4.866 4.984 6.968 1.00 95.19 195 LEU A C 1
ATOM 1432 O O . LEU A 1 195 ? -4.537 3.973 6.349 1.00 95.19 195 LEU A O 1
ATOM 1436 N N . ALA A 1 196 ? -6.142 5.358 7.069 1.00 96.56 196 ALA A N 1
ATOM 1437 C CA . ALA A 1 196 ? -7.242 4.609 6.473 1.00 96.56 196 ALA A CA 1
ATOM 1438 C C . ALA A 1 196 ? -7.126 4.452 4.941 1.00 96.56 196 ALA A C 1
ATOM 1440 O O . ALA A 1 196 ? -7.507 3.420 4.388 1.00 96.56 196 ALA A O 1
ATOM 1441 N N . GLU A 1 197 ? -6.610 5.457 4.235 1.00 97.38 197 GLU A N 1
ATOM 1442 C CA . GLU A 1 197 ? -6.434 5.417 2.776 1.00 97.38 197 GLU A CA 1
ATOM 1443 C C . GLU A 1 197 ? -5.254 4.537 2.369 1.00 97.38 197 GLU A C 1
ATOM 1445 O O . GLU A 1 197 ? -5.378 3.720 1.454 1.00 97.38 197 GLU A O 1
ATOM 1450 N N . VAL A 1 198 ? -4.146 4.632 3.103 1.00 97.00 198 VAL A N 1
ATOM 1451 C CA . VAL A 1 198 ? -2.971 3.774 2.907 1.00 97.00 198 VAL A CA 1
ATOM 1452 C C . VAL A 1 198 ? -3.322 2.308 3.164 1.00 97.00 198 VAL A C 1
ATOM 1454 O O . VAL A 1 198 ? -3.022 1.444 2.336 1.00 97.00 198 VAL A O 1
ATOM 1457 N N . LEU A 1 199 ? -4.033 2.020 4.260 1.00 97.25 199 LEU A N 1
ATOM 1458 C CA . LEU A 1 199 ? -4.517 0.673 4.571 1.00 97.25 199 LEU A CA 1
ATOM 1459 C C . LEU A 1 199 ? -5.467 0.145 3.492 1.00 97.25 199 LEU A C 1
ATOM 1461 O O . LEU A 1 199 ? -5.367 -1.025 3.129 1.00 97.25 199 LEU A O 1
ATOM 1465 N N . ALA A 1 200 ? -6.337 0.989 2.927 1.00 97.69 200 ALA A N 1
ATOM 1466 C CA . ALA A 1 200 ? -7.197 0.598 1.809 1.00 97.69 200 ALA A CA 1
ATOM 1467 C C . ALA A 1 200 ? -6.389 0.212 0.560 1.00 97.69 200 ALA A C 1
ATOM 1469 O O . ALA A 1 200 ? -6.729 -0.762 -0.113 1.00 97.69 200 ALA A O 1
ATOM 1470 N N . GLY A 1 201 ? -5.312 0.946 0.263 1.00 98.06 201 GLY A N 1
ATOM 1471 C CA . GLY A 1 201 ? -4.401 0.629 -0.838 1.00 98.06 201 GLY A CA 1
ATOM 1472 C C . GLY A 1 201 ? -3.697 -0.713 -0.643 1.00 98.06 201 GLY A C 1
ATOM 1473 O O . GLY A 1 201 ? -3.701 -1.547 -1.548 1.00 98.06 201 GLY A O 1
ATOM 1474 N N . LEU A 1 202 ? -3.156 -0.962 0.553 1.00 97.94 202 LEU A N 1
ATOM 1475 C CA . LEU A 1 202 ? -2.526 -2.242 0.900 1.00 97.94 202 LEU A CA 1
ATOM 1476 C C . LEU A 1 202 ? -3.527 -3.398 0.809 1.00 97.94 202 LEU A C 1
ATOM 1478 O O . LEU A 1 202 ? -3.269 -4.418 0.171 1.00 97.94 202 LEU A O 1
ATOM 1482 N N . ASP A 1 203 ? -4.709 -3.209 1.382 1.00 97.62 203 ASP A N 1
ATOM 1483 C CA . ASP A 1 203 ? -5.801 -4.173 1.343 1.00 97.62 203 ASP A CA 1
ATOM 1484 C C . ASP A 1 203 ? -6.235 -4.506 -0.095 1.00 97.62 203 ASP A C 1
ATOM 1486 O O . ASP A 1 203 ? -6.494 -5.669 -0.425 1.00 97.62 203 ASP A O 1
ATOM 1490 N N . TRP A 1 204 ? -6.252 -3.504 -0.981 1.00 97.88 204 TRP A N 1
ATOM 1491 C CA . TRP A 1 204 ? -6.491 -3.701 -2.406 1.00 97.88 204 TRP A CA 1
ATOM 1492 C C . TRP A 1 204 ? -5.354 -4.483 -3.076 1.00 97.88 204 TRP A C 1
ATOM 1494 O O . TRP A 1 204 ? -5.646 -5.455 -3.779 1.00 97.88 204 TRP A O 1
ATOM 1504 N N . ILE A 1 205 ? -4.083 -4.137 -2.827 1.00 98.44 205 ILE A N 1
ATOM 1505 C CA . ILE A 1 205 ? -2.926 -4.863 -3.383 1.00 98.44 205 ILE A CA 1
ATOM 1506 C C . ILE A 1 205 ? -3.004 -6.338 -3.005 1.00 98.44 205 ILE A C 1
ATOM 1508 O O . ILE A 1 205 ? -2.936 -7.188 -3.886 1.00 98.44 205 ILE A O 1
ATOM 1512 N N . GLN A 1 206 ? -3.219 -6.670 -1.731 1.00 97.12 206 GLN A N 1
ATOM 1513 C CA . GLN A 1 206 ? -3.228 -8.069 -1.298 1.00 97.12 206 GLN A CA 1
ATOM 1514 C C . GLN A 1 206 ? -4.300 -8.916 -2.006 1.00 97.12 206 GLN A C 1
ATOM 1516 O O . GLN A 1 206 ? -4.107 -10.112 -2.219 1.00 97.12 206 GLN A O 1
ATOM 1521 N N . ARG A 1 207 ? -5.433 -8.323 -2.403 1.00 96.75 207 ARG A N 1
ATOM 1522 C CA . ARG A 1 207 ? -6.471 -9.041 -3.164 1.00 96.75 207 ARG A CA 1
ATOM 1523 C C . ARG A 1 207 ? -6.118 -9.244 -4.636 1.00 96.75 207 ARG A C 1
ATOM 1525 O O . ARG A 1 207 ? -6.515 -10.261 -5.214 1.00 96.75 207 ARG A O 1
ATOM 1532 N N . HIS A 1 208 ? -5.407 -8.294 -5.237 1.00 97.44 208 HIS A N 1
ATOM 1533 C CA . HIS A 1 208 ? -5.224 -8.206 -6.689 1.00 97.44 208 HIS A CA 1
ATOM 1534 C C . HIS A 1 208 ? -3.804 -8.525 -7.161 1.00 97.44 208 HIS A C 1
ATOM 1536 O O . HIS A 1 208 ? -3.609 -8.731 -8.356 1.00 97.44 208 HIS A O 1
ATOM 1542 N N . ALA A 1 209 ? -2.828 -8.599 -6.255 1.00 97.12 209 ALA A N 1
ATOM 1543 C CA . ALA A 1 209 ? -1.466 -8.996 -6.573 1.00 97.12 209 ALA A CA 1
ATOM 1544 C C . ALA A 1 209 ? -1.429 -10.419 -7.131 1.00 97.12 209 ALA A C 1
ATOM 1546 O O . ALA A 1 209 ? -2.059 -11.338 -6.595 1.00 97.12 209 ALA A O 1
ATOM 1547 N N . ARG A 1 210 ? -0.727 -10.589 -8.253 1.00 94.38 210 ARG A N 1
ATOM 1548 C CA . ARG A 1 210 ? -0.585 -11.858 -8.975 1.00 94.38 210 ARG A CA 1
ATOM 1549 C C . ARG A 1 210 ? 0.822 -11.948 -9.543 1.00 94.38 210 ARG A C 1
ATOM 1551 O O . ARG A 1 210 ? 1.329 -10.968 -10.083 1.00 94.38 210 ARG A O 1
ATOM 1558 N N . GLY A 1 211 ? 1.404 -13.142 -9.475 1.00 95.00 211 GLY A N 1
ATOM 1559 C CA . GLY A 1 211 ? 2.777 -13.367 -9.919 1.00 95.00 211 GLY A CA 1
ATOM 1560 C C . GLY A 1 211 ? 3.799 -12.552 -9.113 1.00 95.00 211 GLY A C 1
ATOM 1561 O O . GLY A 1 211 ? 3.468 -12.043 -8.035 1.00 95.00 211 GLY A O 1
ATOM 1562 N N . PRO A 1 212 ? 5.032 -12.412 -9.624 1.00 96.75 212 PRO A N 1
ATOM 1563 C CA . PRO A 1 212 ? 6.097 -11.712 -8.917 1.00 96.75 212 PRO A CA 1
ATOM 1564 C C . PRO A 1 212 ? 5.752 -10.230 -8.714 1.00 96.75 212 PRO A C 1
ATOM 1566 O O . PRO A 1 212 ? 5.627 -9.463 -9.672 1.00 96.75 212 PRO A O 1
ATOM 1569 N N . SER A 1 213 ? 5.563 -9.839 -7.453 1.00 97.62 213 SER A N 1
ATOM 1570 C CA . SER A 1 213 ? 4.969 -8.555 -7.074 1.00 97.62 213 SER A CA 1
ATOM 1571 C C . SER A 1 213 ? 5.806 -7.826 -6.027 1.00 97.62 213 SER A C 1
ATOM 1573 O O . SER A 1 213 ? 6.230 -8.417 -5.034 1.00 97.62 213 SER A O 1
ATOM 1575 N N . VAL A 1 214 ? 5.966 -6.518 -6.218 1.00 97.50 214 VAL A N 1
ATOM 1576 C CA . VAL A 1 214 ? 6.611 -5.592 -5.284 1.00 97.50 214 VAL A CA 1
ATOM 1577 C C . VAL A 1 214 ? 5.647 -4.448 -4.972 1.00 97.50 214 VAL A C 1
ATOM 1579 O O . VAL A 1 214 ? 5.050 -3.890 -5.884 1.00 97.50 214 VAL A O 1
ATOM 1582 N N . ALA A 1 215 ? 5.494 -4.067 -3.710 1.00 98.00 215 ALA A N 1
ATOM 1583 C CA . ALA A 1 215 ? 4.787 -2.863 -3.293 1.00 98.00 215 ALA A CA 1
ATOM 1584 C C . ALA A 1 215 ? 5.801 -1.811 -2.830 1.00 98.00 215 ALA A C 1
ATOM 1586 O O . ALA A 1 215 ? 6.566 -2.059 -1.899 1.00 98.00 215 ALA A O 1
ATOM 1587 N N . ASN A 1 216 ? 5.795 -0.648 -3.480 1.00 96.25 216 ASN A N 1
ATOM 1588 C CA . ASN A 1 216 ? 6.603 0.510 -3.120 1.00 96.25 216 ASN A CA 1
ATOM 1589 C C . ASN A 1 216 ? 5.735 1.553 -2.409 1.00 96.25 216 ASN A C 1
ATOM 1591 O O . ASN A 1 216 ? 4.826 2.127 -3.014 1.00 96.25 216 ASN A O 1
ATOM 1595 N N . LEU A 1 217 ? 6.057 1.814 -1.147 1.00 94.50 217 LEU A N 1
ATOM 1596 C CA . LEU A 1 217 ? 5.409 2.791 -0.282 1.00 94.50 217 LEU A CA 1
ATOM 1597 C C . LEU A 1 217 ? 6.369 3.965 -0.059 1.00 94.50 217 LEU A C 1
ATOM 1599 O O . LEU A 1 217 ? 7.102 4.002 0.925 1.00 94.50 217 LEU A O 1
ATOM 1603 N N . SER A 1 218 ? 6.376 4.943 -0.963 1.00 91.19 218 SER A N 1
ATOM 1604 C CA . SER A 1 218 ? 7.185 6.166 -0.814 1.00 91.19 218 SER A CA 1
ATOM 1605 C C . SER A 1 218 ? 6.466 7.212 0.041 1.00 91.19 218 SER A C 1
ATOM 1607 O O . SER A 1 218 ? 6.305 8.368 -0.335 1.00 91.19 218 SER A O 1
ATOM 1609 N N . ILE A 1 219 ? 6.016 6.777 1.214 1.00 88.00 219 ILE A N 1
ATOM 1610 C CA . ILE A 1 219 ? 5.244 7.562 2.175 1.00 88.00 219 ILE A CA 1
ATOM 1611 C C . ILE A 1 219 ? 5.957 7.560 3.521 1.00 88.00 219 ILE A C 1
ATOM 1613 O O . ILE A 1 219 ? 6.671 6.615 3.851 1.00 88.00 219 ILE A O 1
ATOM 1617 N N . SER A 1 220 ? 5.743 8.606 4.305 1.00 84.00 220 SER A N 1
ATOM 1618 C CA . SER A 1 220 ? 6.279 8.726 5.652 1.00 84.00 220 SER A CA 1
ATOM 1619 C C . SER A 1 220 ? 5.141 8.871 6.663 1.00 84.00 220 SER A C 1
ATOM 1621 O O . SER A 1 220 ? 4.239 9.710 6.534 1.00 84.00 220 SER A O 1
ATOM 1623 N N . ASP A 1 221 ? 5.193 7.998 7.664 1.00 78.94 221 ASP A N 1
ATOM 1624 C CA . ASP A 1 221 ? 4.315 7.959 8.825 1.00 78.94 221 ASP A CA 1
ATOM 1625 C C . ASP A 1 221 ? 5.139 8.367 10.059 1.00 78.94 221 ASP A C 1
ATOM 1627 O O . ASP A 1 221 ? 5.862 7.557 10.640 1.00 78.94 221 ASP A O 1
ATOM 1631 N N . HIS A 1 222 ? 5.044 9.644 10.441 1.00 64.38 222 HIS A N 1
ATOM 1632 C CA . HIS A 1 222 ? 5.768 10.232 11.576 1.00 64.38 222 HIS A CA 1
ATOM 1633 C C . HIS A 1 222 ? 5.409 9.607 12.939 1.00 64.38 222 HIS A C 1
ATOM 1635 O O . HIS A 1 222 ? 6.107 9.853 13.920 1.00 64.38 222 HIS A O 1
ATOM 1641 N N . GLY A 1 223 ? 4.310 8.849 13.035 1.00 56.56 223 GLY A N 1
ATOM 1642 C CA . GLY A 1 223 ? 3.806 8.299 14.296 1.00 56.56 223 GLY A CA 1
ATOM 1643 C C . GLY A 1 223 ? 4.121 6.822 14.512 1.00 56.56 223 GLY A C 1
ATOM 1644 O O . GLY A 1 223 ? 3.967 6.346 15.633 1.00 56.56 223 GLY A O 1
ATOM 1645 N N . GLY A 1 224 ? 4.553 6.112 13.464 1.00 72.31 224 GLY A N 1
ATOM 1646 C CA . GLY A 1 224 ? 4.754 4.666 13.480 1.00 72.31 224 GLY A CA 1
ATOM 1647 C C . GLY A 1 224 ? 3.470 3.904 13.823 1.00 72.31 224 GLY A C 1
ATOM 1648 O O . GLY A 1 224 ? 3.214 3.609 14.985 1.00 72.31 224 GLY A O 1
ATOM 1649 N N . SER A 1 225 ? 2.666 3.545 12.821 1.00 85.88 225 SER A N 1
ATOM 1650 C CA . SER A 1 225 ? 1.406 2.817 13.017 1.00 85.88 225 SER A CA 1
ATOM 1651 C C . SER A 1 225 ? 1.583 1.290 13.118 1.00 85.88 225 SER A C 1
ATOM 1653 O O . SER A 1 225 ? 2.019 0.647 12.150 1.00 85.88 225 SER A O 1
ATOM 1655 N N . PRO A 1 226 ? 1.173 0.656 14.238 1.00 87.94 226 PRO A N 1
ATOM 1656 C CA . PRO A 1 226 ? 1.073 -0.800 14.324 1.00 87.94 226 PRO A CA 1
ATOM 1657 C C . PRO A 1 226 ? 0.128 -1.403 13.275 1.00 87.94 226 PRO A C 1
ATOM 1659 O O . PRO A 1 226 ? 0.457 -2.437 12.689 1.00 87.94 226 PRO A O 1
ATOM 1662 N N . ALA A 1 227 ? -1.007 -0.758 12.984 1.00 89.62 227 ALA A N 1
ATOM 1663 C CA . ALA A 1 227 ? -1.934 -1.181 11.936 1.00 89.62 227 ALA A CA 1
ATOM 1664 C C . ALA A 1 227 ? -1.273 -1.194 10.547 1.00 89.62 227 ALA A C 1
ATOM 1666 O O . ALA A 1 227 ? -1.430 -2.171 9.805 1.00 89.62 227 ALA A O 1
ATOM 1667 N N . LEU A 1 228 ? -0.494 -0.159 10.208 1.00 91.44 228 LEU A N 1
ATOM 1668 C CA . LEU A 1 228 ? 0.271 -0.102 8.959 1.00 91.44 228 LEU A CA 1
ATOM 1669 C C . LEU A 1 228 ? 1.312 -1.227 8.891 1.00 91.44 228 LEU A C 1
ATOM 1671 O O . LEU A 1 228 ? 1.342 -1.982 7.916 1.00 91.44 228 LEU A O 1
ATOM 1675 N N . GLY A 1 229 ? 2.110 -1.403 9.948 1.00 87.69 229 GLY A N 1
ATOM 1676 C CA . GLY A 1 229 ? 3.110 -2.473 10.025 1.00 87.69 229 GLY A CA 1
ATOM 1677 C C . GLY A 1 229 ? 2.499 -3.878 9.924 1.00 87.69 229 GLY A C 1
ATOM 1678 O O . GLY A 1 229 ? 3.043 -4.757 9.243 1.00 87.69 229 GLY A O 1
ATOM 1679 N N . ALA A 1 230 ? 1.335 -4.097 10.541 1.00 89.69 230 ALA A N 1
ATOM 1680 C CA . ALA A 1 230 ? 0.593 -5.352 10.457 1.00 89.69 230 ALA A CA 1
ATOM 1681 C C . ALA A 1 230 ? 0.077 -5.627 9.034 1.00 89.69 230 ALA A C 1
ATOM 1683 O O . ALA A 1 230 ? 0.212 -6.756 8.550 1.00 89.69 230 ALA A O 1
ATOM 1684 N N . ALA A 1 231 ? -0.450 -4.606 8.349 1.00 92.75 231 ALA A N 1
ATOM 1685 C CA . ALA A 1 231 ? -0.906 -4.706 6.964 1.00 92.75 231 ALA A CA 1
ATOM 1686 C C . ALA A 1 231 ? 0.254 -4.973 5.990 1.00 92.75 231 ALA A C 1
ATOM 1688 O O . ALA A 1 231 ? 0.160 -5.867 5.148 1.00 92.75 231 ALA A O 1
ATOM 1689 N N . MET A 1 232 ? 1.386 -4.279 6.146 1.00 91.69 232 MET A N 1
ATOM 1690 C CA . MET A 1 232 ? 2.605 -4.546 5.370 1.00 91.69 232 MET A CA 1
ATOM 1691 C C . MET A 1 232 ? 3.095 -5.983 5.582 1.00 91.69 232 MET A C 1
ATOM 1693 O O . MET A 1 232 ? 3.390 -6.695 4.624 1.00 91.69 232 MET A O 1
ATOM 1697 N N . SER A 1 233 ? 3.102 -6.453 6.831 1.00 89.06 233 SER A N 1
ATOM 1698 C CA . SER A 1 233 ? 3.475 -7.834 7.156 1.00 89.06 233 SER A CA 1
ATOM 1699 C C . SER A 1 233 ? 2.510 -8.860 6.545 1.00 89.06 233 SER A C 1
ATOM 1701 O O . SER A 1 233 ? 2.922 -9.959 6.175 1.00 89.06 233 SER A O 1
ATOM 1703 N N . ALA A 1 234 ? 1.220 -8.533 6.427 1.00 91.50 234 ALA A N 1
ATOM 1704 C CA . ALA A 1 234 ? 0.239 -9.387 5.760 1.00 91.50 234 ALA A CA 1
ATOM 1705 C C . ALA A 1 234 ? 0.480 -9.482 4.246 1.00 91.50 234 ALA A C 1
ATOM 1707 O O . ALA A 1 234 ? 0.400 -10.586 3.703 1.00 91.50 234 ALA A O 1
ATOM 1708 N N . LEU A 1 235 ? 0.859 -8.377 3.593 1.00 93.69 235 LEU A N 1
ATOM 1709 C CA . LEU A 1 235 ? 1.282 -8.390 2.188 1.00 93.69 235 LEU A CA 1
ATOM 1710 C C . LEU A 1 235 ? 2.507 -9.277 1.981 1.00 93.69 235 LEU A C 1
ATOM 1712 O O . LEU A 1 235 ? 2.496 -10.123 1.085 1.00 93.69 235 LEU A O 1
ATOM 1716 N N . VAL A 1 236 ? 3.519 -9.140 2.840 1.00 91.44 236 VAL A N 1
ATOM 1717 C CA . VAL A 1 236 ? 4.724 -9.975 2.771 1.00 91.44 236 VAL A CA 1
ATOM 1718 C C . VAL A 1 236 ? 4.374 -11.459 2.878 1.00 91.44 236 VAL A C 1
ATOM 1720 O O . VAL A 1 236 ? 4.792 -12.257 2.039 1.00 91.44 236 VAL A O 1
ATOM 1723 N N . ARG A 1 237 ? 3.517 -11.837 3.835 1.00 91.62 237 ARG A N 1
ATOM 1724 C CA . ARG A 1 237 ? 3.021 -13.222 3.956 1.00 91.62 237 ARG A CA 1
ATOM 1725 C C . ARG A 1 237 ? 2.205 -13.695 2.750 1.00 91.62 237 ARG A C 1
ATOM 1727 O O . ARG A 1 237 ? 2.117 -14.897 2.530 1.00 91.62 237 ARG A O 1
ATOM 1734 N N . SER A 1 238 ? 1.617 -12.783 1.977 1.00 93.25 238 SER A N 1
ATOM 1735 C CA . SER A 1 238 ? 0.913 -13.109 0.729 1.00 93.25 238 SER A CA 1
ATOM 1736 C C . SER A 1 238 ? 1.836 -13.266 -0.489 1.00 93.25 238 SER A C 1
ATOM 1738 O O . SER A 1 238 ? 1.351 -13.560 -1.577 1.00 93.25 238 SER A O 1
ATOM 1740 N N . GLY A 1 239 ? 3.153 -13.093 -0.315 1.00 92.81 239 GLY A N 1
ATOM 1741 C CA . GLY A 1 239 ? 4.154 -13.221 -1.379 1.00 92.81 239 GLY A CA 1
ATOM 1742 C C . GLY A 1 239 ? 4.500 -11.911 -2.092 1.00 92.81 239 GLY A C 1
ATOM 1743 O O . GLY A 1 239 ? 5.283 -11.928 -3.035 1.00 92.81 239 GLY A O 1
ATOM 1744 N N . VAL A 1 240 ? 3.957 -10.774 -1.648 1.00 95.81 240 VAL A N 1
ATOM 1745 C CA . VAL A 1 240 ? 4.304 -9.451 -2.189 1.00 95.81 240 VAL A CA 1
ATOM 1746 C C . VAL A 1 240 ? 5.507 -8.908 -1.430 1.00 95.81 240 VAL A C 1
ATOM 1748 O O . VAL A 1 240 ? 5.440 -8.733 -0.215 1.00 95.81 240 VAL A O 1
ATOM 1751 N N . PHE A 1 241 ? 6.605 -8.605 -2.119 1.00 93.19 241 PHE A N 1
ATOM 1752 C CA . PHE A 1 241 ? 7.734 -7.932 -1.478 1.00 93.19 241 PHE A CA 1
ATOM 1753 C C . PHE A 1 241 ? 7.370 -6.476 -1.179 1.00 93.19 241 PHE A C 1
ATOM 1755 O O . PHE A 1 241 ? 6.852 -5.789 -2.051 1.00 93.19 241 PHE A O 1
ATOM 1762 N N . VAL A 1 242 ? 7.616 -5.992 0.037 1.00 92.25 242 VAL A N 1
ATOM 1763 C CA . VAL A 1 242 ? 7.221 -4.636 0.446 1.00 92.25 242 VAL A CA 1
ATOM 1764 C C . VAL A 1 242 ? 8.461 -3.805 0.731 1.00 92.25 242 VAL A C 1
ATOM 1766 O O . VAL A 1 242 ? 9.285 -4.189 1.562 1.00 92.25 242 VAL A O 1
ATOM 1769 N N . VAL A 1 243 ? 8.553 -2.647 0.081 1.00 88.56 243 VAL A N 1
ATOM 1770 C CA . VAL A 1 243 ? 9.562 -1.622 0.348 1.00 88.56 243 VAL A CA 1
ATOM 1771 C C . VAL A 1 243 ? 8.853 -0.336 0.738 1.00 88.56 243 VAL A C 1
ATOM 1773 O O . VAL A 1 243 ? 8.001 0.150 0.000 1.00 88.56 243 VAL A O 1
ATOM 1776 N N . SER A 1 244 ? 9.204 0.218 1.889 1.00 88.44 244 SER A N 1
ATOM 1777 C CA . SER A 1 244 ? 8.713 1.505 2.368 1.00 88.44 244 SER A CA 1
ATOM 1778 C C . SER A 1 244 ? 9.850 2.509 2.449 1.00 88.44 244 SER A C 1
ATOM 1780 O O . SER A 1 244 ? 11.006 2.137 2.657 1.00 88.44 244 SER A O 1
ATOM 1782 N N . ALA A 1 245 ? 9.535 3.793 2.318 1.00 82.75 245 ALA A N 1
ATOM 1783 C CA . ALA A 1 245 ? 10.484 4.834 2.664 1.00 82.75 245 ALA A CA 1
ATOM 1784 C C . ALA A 1 245 ? 10.872 4.693 4.143 1.00 82.75 245 ALA A C 1
ATOM 1786 O O . ALA A 1 245 ? 10.011 4.475 5.001 1.00 82.75 245 ALA A O 1
ATOM 1787 N N . ALA A 1 246 ? 12.168 4.786 4.439 1.00 69.12 246 ALA A N 1
ATOM 1788 C CA . ALA A 1 246 ? 12.612 5.015 5.806 1.00 69.12 246 ALA A CA 1
ATOM 1789 C C . ALA A 1 246 ? 12.265 6.472 6.136 1.00 69.12 246 ALA A C 1
ATOM 1791 O O . ALA A 1 246 ? 12.764 7.382 5.479 1.00 69.12 246 ALA A O 1
ATOM 1792 N N . GLY A 1 247 ? 11.358 6.699 7.087 1.00 54.31 247 GLY A N 1
ATOM 1793 C CA . GLY A 1 247 ? 11.085 8.056 7.551 1.00 54.31 247 GLY A CA 1
ATOM 1794 C C . GLY A 1 247 ? 12.359 8.633 8.165 1.00 54.31 247 GLY A C 1
ATOM 1795 O O . GLY A 1 247 ? 12.981 7.965 8.990 1.00 54.31 247 GLY A O 1
ATOM 1796 N N . SER A 1 248 ? 12.732 9.859 7.798 1.00 39.56 248 SER A N 1
ATOM 1797 C CA . SER A 1 248 ? 13.834 10.584 8.445 1.00 39.56 248 SER A CA 1
ATOM 1798 C C . SER A 1 248 ? 13.597 10.811 9.944 1.00 39.56 248 SER A C 1
ATOM 1800 O O . SER A 1 248 ? 14.544 11.111 10.655 1.00 39.56 248 SER A O 1
ATOM 1802 N N . ASP A 1 249 ? 12.365 10.605 10.435 1.00 40.22 249 ASP A N 1
ATOM 1803 C CA . ASP A 1 249 ? 11.939 10.985 11.786 1.00 40.22 249 ASP A CA 1
ATOM 1804 C C . ASP A 1 249 ? 10.951 9.989 12.429 1.00 40.22 249 ASP A C 1
ATOM 1806 O O . ASP A 1 249 ? 9.905 10.378 12.942 1.00 40.22 249 ASP A O 1
ATOM 1810 N N . SER A 1 250 ? 11.239 8.682 12.427 1.00 33.09 250 SER A N 1
ATOM 1811 C CA . SER A 1 250 ? 10.407 7.723 13.184 1.00 33.09 250 SER A CA 1
ATOM 1812 C C . SER A 1 250 ? 11.249 6.726 13.976 1.00 33.09 250 SER A C 1
ATOM 1814 O O . SER A 1 250 ? 11.668 5.667 13.505 1.00 33.09 250 SER A O 1
ATOM 1816 N N . GLY A 1 251 ? 11.498 7.086 15.236 1.00 31.86 251 GLY A N 1
ATOM 1817 C CA . GLY A 1 251 ? 12.081 6.210 16.240 1.00 31.86 251 GLY A CA 1
ATOM 1818 C C . GLY A 1 251 ? 11.246 4.944 16.427 1.00 31.86 251 GLY A C 1
ATOM 1819 O O . GLY A 1 251 ? 10.324 4.900 17.227 1.00 31.86 251 GLY A O 1
ATOM 1820 N N . THR A 1 252 ? 11.623 3.879 15.726 1.00 33.28 252 THR A N 1
ATOM 1821 C CA . THR A 1 252 ? 11.269 2.495 16.071 1.00 33.28 252 THR A CA 1
ATOM 1822 C C . THR A 1 252 ? 12.549 1.666 16.170 1.00 33.28 252 THR A C 1
ATOM 1824 O O . THR A 1 252 ? 12.781 0.664 15.484 1.00 33.28 252 THR A O 1
ATOM 1827 N N . GLY A 1 253 ? 13.440 2.126 17.045 1.00 28.38 253 GLY A N 1
ATOM 1828 C CA . GLY A 1 253 ? 14.500 1.308 17.608 1.00 28.38 253 GLY A CA 1
ATOM 1829 C C . GLY A 1 253 ? 14.013 0.710 18.921 1.00 28.38 253 GLY A C 1
ATOM 1830 O O . GLY A 1 253 ? 13.989 1.398 19.935 1.00 28.38 253 GLY A O 1
ATOM 1831 N N . SER A 1 254 ? 13.681 -0.582 18.935 1.00 30.09 254 SER A N 1
ATOM 1832 C CA . SER A 1 254 ? 13.904 -1.373 20.147 1.00 30.09 254 SER A CA 1
ATOM 1833 C C . SER A 1 254 ? 15.420 -1.556 20.246 1.00 30.09 254 SER A C 1
ATOM 1835 O O . SER A 1 254 ? 15.983 -2.508 19.717 1.00 30.09 254 SER A O 1
ATOM 1837 N N . GLY A 1 255 ? 16.094 -0.532 20.766 1.00 28.03 255 GLY A N 1
ATOM 1838 C CA . GLY A 1 255 ? 17.535 -0.502 20.956 1.00 28.03 255 GLY A CA 1
ATOM 1839 C C . GLY A 1 255 ? 17.822 -0.414 22.442 1.00 28.03 255 GLY A C 1
ATOM 1840 O O . GLY A 1 255 ? 17.492 0.578 23.090 1.00 28.03 255 GLY A O 1
ATOM 1841 N N . THR A 1 256 ? 18.414 -1.464 22.999 1.00 24.59 256 THR A N 1
ATOM 1842 C CA . THR A 1 256 ? 19.050 -1.423 24.316 1.00 24.59 256 THR A CA 1
ATOM 1843 C C . THR A 1 256 ? 20.065 -0.279 24.355 1.00 24.59 256 THR A C 1
ATOM 1845 O O . THR A 1 256 ? 20.935 -0.159 23.497 1.00 24.59 256 THR A O 1
ATOM 1848 N N . ARG A 1 257 ? 19.899 0.597 25.346 1.00 23.67 257 ARG A N 1
ATOM 1849 C CA . ARG A 1 257 ? 20.624 1.855 25.538 1.00 23.67 257 ARG A CA 1
ATOM 1850 C C . ARG A 1 257 ? 22.089 1.614 25.916 1.00 23.67 257 ARG A C 1
ATOM 1852 O O . ARG A 1 257 ? 22.361 1.336 27.077 1.00 23.67 257 ARG A O 1
ATOM 1859 N N . THR A 1 258 ? 23.017 1.844 24.990 1.00 24.39 258 THR A N 1
ATOM 1860 C CA . THR A 1 258 ? 24.415 2.197 25.300 1.00 24.39 258 THR A CA 1
ATOM 1861 C C . THR A 1 258 ? 24.948 3.150 24.227 1.00 24.39 258 THR A C 1
ATOM 1863 O O . THR A 1 258 ? 25.213 2.720 23.109 1.00 24.39 258 THR A O 1
ATOM 1866 N N . GLY A 1 259 ? 25.098 4.439 24.543 1.00 24.66 259 GLY A N 1
ATOM 1867 C CA . GLY A 1 259 ? 25.766 5.391 23.649 1.00 24.66 259 GLY A CA 1
ATOM 1868 C C . GLY A 1 259 ? 25.513 6.854 24.002 1.00 24.66 259 GLY A C 1
ATOM 1869 O O . GLY A 1 259 ? 24.403 7.352 23.861 1.00 24.66 259 GLY A O 1
ATOM 1870 N N . THR A 1 260 ? 26.554 7.523 24.485 1.00 29.81 260 THR A N 1
ATOM 1871 C CA . THR A 1 260 ? 26.635 8.938 24.870 1.00 29.81 260 THR A CA 1
ATOM 1872 C C . THR A 1 260 ? 26.841 9.841 23.646 1.00 29.81 260 THR A C 1
ATOM 1874 O O . THR A 1 260 ? 27.823 9.653 22.933 1.00 29.81 260 THR A O 1
ATOM 1877 N N . GLY A 1 261 ? 25.985 10.845 23.422 1.00 25.17 261 GLY A N 1
ATOM 1878 C CA . GLY A 1 261 ? 26.192 11.861 22.378 1.00 25.17 261 GLY A CA 1
ATOM 1879 C C . GLY A 1 261 ? 25.238 13.058 22.494 1.00 25.17 261 GLY A C 1
ATOM 1880 O O . GLY A 1 261 ? 24.047 12.888 22.725 1.00 25.17 261 GLY A O 1
ATOM 1881 N N . THR A 1 262 ? 25.787 14.267 22.387 1.00 25.69 262 THR A N 1
ATOM 1882 C CA . THR A 1 262 ? 25.210 15.587 22.715 1.00 25.69 262 THR A CA 1
ATOM 1883 C C . THR A 1 262 ? 24.708 16.374 21.486 1.00 25.69 262 THR A C 1
ATOM 1885 O O . THR A 1 262 ? 25.437 16.430 20.502 1.00 25.69 262 THR A O 1
ATOM 1888 N N . GLY A 1 263 ? 23.561 17.082 21.590 1.00 23.89 263 GLY A N 1
ATOM 1889 C CA . GLY A 1 263 ? 23.196 18.260 20.753 1.00 23.89 263 GLY A CA 1
ATOM 1890 C C . GLY A 1 263 ? 21.805 18.250 20.073 1.00 23.89 263 GLY A C 1
ATOM 1891 O O . GLY A 1 263 ? 21.644 17.656 19.017 1.00 23.89 263 GLY A 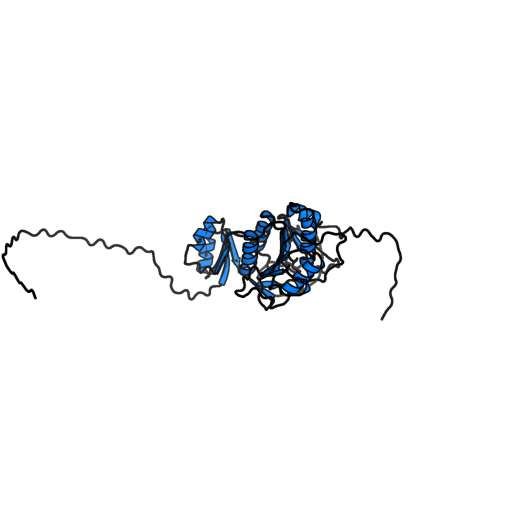O 1
ATOM 1892 N N . THR A 1 264 ? 20.750 18.750 20.739 1.00 26.23 264 THR A N 1
ATOM 1893 C CA . THR A 1 264 ? 19.942 19.988 20.491 1.00 26.23 264 THR A CA 1
ATOM 1894 C C . THR A 1 264 ? 19.109 20.106 19.197 1.00 26.23 264 THR A C 1
ATOM 1896 O O . THR A 1 264 ? 19.647 20.365 18.127 1.00 26.23 264 THR A O 1
ATOM 1899 N N . GLY A 1 265 ? 17.772 20.085 19.350 1.00 25.20 265 GLY A N 1
ATOM 1900 C CA . GLY A 1 265 ? 16.772 20.539 18.369 1.00 25.20 265 GLY A CA 1
ATOM 1901 C C . GLY A 1 265 ? 15.344 20.515 18.945 1.00 25.20 265 GLY A C 1
ATOM 1902 O O . GLY A 1 265 ? 14.894 19.493 19.447 1.00 25.20 265 GLY A O 1
ATOM 1903 N N . THR A 1 266 ? 14.673 21.667 18.939 1.00 26.94 266 THR A N 1
ATOM 1904 C CA . THR A 1 266 ? 13.450 22.042 19.680 1.00 26.94 266 THR A CA 1
ATOM 1905 C C . THR A 1 266 ? 12.141 21.824 18.907 1.00 26.94 266 THR A C 1
ATOM 1907 O O . THR A 1 266 ? 12.053 22.227 17.751 1.00 26.94 266 THR A O 1
ATOM 1910 N N . GLY A 1 267 ? 11.088 21.331 19.574 1.00 26.95 267 GLY A N 1
ATOM 1911 C CA . GLY A 1 267 ? 9.706 21.341 19.069 1.00 26.95 267 GLY A CA 1
ATOM 1912 C C . GLY A 1 267 ? 8.699 20.834 20.108 1.00 26.95 267 GLY A C 1
ATOM 1913 O O . GLY A 1 267 ? 8.806 19.718 20.596 1.00 26.95 267 GLY A O 1
ATOM 1914 N N . THR A 1 268 ? 7.766 21.701 20.489 1.00 26.41 268 THR A N 1
ATOM 1915 C CA . THR A 1 268 ? 6.920 21.684 21.694 1.00 26.41 268 THR A CA 1
ATOM 1916 C C . THR A 1 268 ? 5.623 20.874 21.571 1.00 26.41 268 THR A C 1
ATOM 1918 O O . THR A 1 268 ? 4.828 21.126 20.668 1.00 26.41 268 THR A O 1
ATOM 1921 N N . GLY A 1 269 ? 5.350 20.010 22.556 1.00 26.53 269 GLY A N 1
ATOM 1922 C CA . GLY A 1 269 ? 4.048 19.380 22.802 1.00 26.53 269 GLY A CA 1
ATOM 1923 C C . GLY A 1 269 ? 4.112 18.459 24.023 1.00 26.53 269 GLY A C 1
ATOM 1924 O O . GLY A 1 269 ? 4.811 17.455 24.007 1.00 26.53 269 GLY A O 1
ATOM 1925 N N . THR A 1 270 ? 3.450 18.855 25.105 1.00 31.45 270 THR A N 1
ATOM 1926 C CA . THR A 1 270 ? 3.466 18.245 26.441 1.00 31.45 270 THR A CA 1
ATOM 1927 C C . THR A 1 270 ? 2.766 16.886 26.471 1.00 31.45 270 THR A C 1
ATOM 1929 O O . THR A 1 270 ? 1.548 16.847 26.351 1.00 31.45 270 THR A O 1
ATOM 1932 N N . ASP A 1 271 ? 3.538 15.805 26.606 1.00 27.27 271 ASP A N 1
ATOM 1933 C CA . ASP A 1 271 ? 3.341 14.699 27.557 1.00 27.27 271 ASP A CA 1
ATOM 1934 C C . ASP A 1 271 ? 4.580 13.777 27.520 1.00 27.27 271 ASP A C 1
ATOM 1936 O O . ASP A 1 271 ? 5.272 13.643 26.512 1.00 27.27 271 ASP A O 1
ATOM 1940 N N . SER A 1 272 ? 4.946 13.244 28.681 1.00 28.81 272 SER A N 1
ATOM 1941 C CA . SER A 1 272 ? 6.285 12.777 29.061 1.00 28.81 272 SER A CA 1
ATOM 1942 C C . SER A 1 272 ? 6.804 11.541 28.308 1.00 28.81 272 SER A C 1
ATOM 1944 O O . SER A 1 272 ? 6.443 10.410 28.630 1.00 28.81 272 SER A O 1
ATOM 1946 N N . GLY A 1 273 ? 7.745 11.765 27.385 1.00 23.83 273 GLY A N 1
ATOM 1947 C CA . GLY A 1 273 ? 8.597 10.744 26.768 1.00 23.83 273 GLY A CA 1
ATOM 1948 C C . GLY A 1 273 ? 9.509 11.345 25.694 1.00 23.83 273 GLY A C 1
ATOM 1949 O O . GLY A 1 273 ? 9.171 11.350 24.518 1.00 23.83 273 GLY A O 1
ATOM 1950 N N . THR A 1 274 ? 10.661 11.892 26.084 1.00 23.12 274 THR A N 1
ATOM 1951 C CA . THR A 1 274 ? 11.649 12.480 25.167 1.00 23.12 274 THR A CA 1
ATOM 1952 C C . THR A 1 274 ? 12.412 11.401 24.392 1.00 23.12 274 THR A C 1
ATOM 1954 O O . THR A 1 274 ? 13.287 10.731 24.938 1.00 23.12 274 THR A O 1
ATOM 1957 N N . ALA A 1 275 ? 12.136 11.270 23.094 1.00 25.69 275 ALA A N 1
ATOM 1958 C CA . ALA A 1 275 ? 13.043 10.633 22.143 1.00 25.69 275 ALA A CA 1
ATOM 1959 C C . ALA A 1 275 ? 13.791 11.728 21.367 1.00 25.69 275 ALA A C 1
ATOM 1961 O O . ALA A 1 275 ? 13.328 12.211 20.341 1.00 25.69 275 ALA A O 1
ATOM 1962 N N . THR A 1 276 ? 14.944 12.152 21.886 1.00 25.11 276 THR A N 1
ATOM 1963 C CA . THR A 1 276 ? 15.919 12.957 21.140 1.00 25.11 276 THR A CA 1
ATOM 1964 C C . THR A 1 276 ? 16.954 12.026 20.524 1.00 25.11 276 THR A C 1
ATOM 1966 O O . THR A 1 276 ? 17.682 11.349 21.251 1.00 25.11 276 THR A O 1
ATOM 1969 N N . GLY A 1 277 ? 17.030 12.013 19.196 1.00 24.19 277 GLY A N 1
ATOM 1970 C CA . GLY A 1 277 ? 18.045 11.294 18.436 1.00 24.19 277 GLY A CA 1
ATOM 1971 C C . GLY A 1 277 ? 18.221 11.925 17.062 1.00 24.19 277 GLY A C 1
ATOM 1972 O O . GLY A 1 277 ? 17.767 11.366 16.073 1.00 24.19 277 GLY A O 1
ATOM 1973 N N . SER A 1 278 ? 18.864 13.092 17.009 1.00 29.14 278 SER A N 1
ATOM 1974 C CA . SER A 1 278 ? 19.370 13.666 15.762 1.00 29.14 278 SER A CA 1
ATOM 1975 C C . SER A 1 278 ? 20.722 13.032 15.460 1.00 29.14 278 SER A C 1
ATOM 1977 O O . SER A 1 278 ? 21.709 13.304 16.141 1.00 29.14 278 SER A O 1
ATOM 1979 N N . GLY A 1 279 ? 20.759 12.167 14.453 1.00 24.98 279 GLY A N 1
ATOM 1980 C CA . GLY A 1 279 ? 21.984 11.611 13.897 1.00 24.98 279 GLY A CA 1
ATOM 1981 C C . GLY A 1 279 ? 22.075 11.945 12.417 1.00 24.98 279 GLY A C 1
ATOM 1982 O O . GLY A 1 279 ? 21.780 11.097 11.584 1.00 24.98 279 GLY A O 1
ATOM 1983 N N . SER A 1 280 ? 22.511 13.161 12.083 1.00 33.91 280 SER A N 1
ATOM 1984 C CA . SER A 1 280 ? 23.064 13.449 10.756 1.00 33.91 280 SER A CA 1
ATOM 1985 C C . SER A 1 280 ? 24.452 12.811 10.678 1.00 33.91 280 SER A C 1
ATOM 1987 O O . SER A 1 280 ? 25.465 13.456 10.936 1.00 33.91 280 SER A O 1
ATOM 1989 N N . GLY A 1 281 ? 24.487 11.507 10.406 1.00 25.77 281 GLY A N 1
ATOM 1990 C CA . GLY A 1 281 ? 25.703 10.752 10.129 1.00 25.77 281 GLY A CA 1
ATOM 1991 C C . GLY A 1 281 ? 25.870 10.587 8.625 1.00 25.77 281 GLY A C 1
ATOM 1992 O O . GLY A 1 281 ? 25.024 9.987 7.971 1.00 25.77 281 GLY A O 1
ATOM 1993 N N . SER A 1 282 ? 26.952 11.136 8.081 1.00 30.00 282 SER A N 1
ATOM 1994 C CA . SER A 1 282 ? 27.349 10.996 6.680 1.00 30.00 282 SER A CA 1
ATOM 1995 C C . SER A 1 282 ? 27.520 9.512 6.321 1.00 30.00 282 SER A C 1
ATOM 1997 O O . SER A 1 282 ? 28.487 8.871 6.727 1.00 30.00 282 SER A O 1
ATOM 1999 N N . GLY A 1 283 ? 26.543 8.959 5.603 1.00 28.09 283 GLY A N 1
ATOM 2000 C CA . GLY A 1 283 ? 26.513 7.580 5.130 1.00 28.09 283 GLY A CA 1
ATOM 2001 C C . GLY A 1 283 ? 25.267 7.372 4.276 1.00 28.09 283 GLY A C 1
ATOM 2002 O O . GLY A 1 283 ? 24.161 7.289 4.792 1.00 28.09 283 GLY A O 1
ATOM 2003 N N . ILE A 1 284 ? 25.433 7.342 2.960 1.00 36.16 284 ILE A N 1
ATOM 2004 C CA . ILE A 1 284 ? 24.364 7.068 1.992 1.00 36.16 284 ILE A CA 1
ATOM 2005 C C . ILE A 1 284 ? 23.729 5.694 2.328 1.00 36.16 284 ILE A C 1
ATOM 2007 O O . ILE A 1 284 ? 24.455 4.705 2.367 1.00 36.16 284 ILE A O 1
ATOM 2011 N N . GLY A 1 285 ? 22.407 5.577 2.512 1.00 46.97 285 GLY A N 1
ATOM 2012 C CA . GLY A 1 285 ? 21.693 4.317 2.244 1.00 46.97 285 GLY A CA 1
ATOM 2013 C C . GLY A 1 285 ? 21.435 3.324 3.388 1.00 46.97 285 GLY A C 1
ATOM 2014 O O . GLY A 1 285 ? 21.719 2.137 3.228 1.00 46.97 285 GLY A O 1
ATOM 2015 N N . SER A 1 286 ? 20.794 3.720 4.494 1.00 58.91 286 SER A N 1
ATOM 2016 C CA . SER A 1 286 ? 20.307 2.724 5.472 1.00 58.91 286 SER A CA 1
ATOM 2017 C C . SER A 1 286 ? 19.087 1.948 4.930 1.00 58.91 286 SER A C 1
ATOM 2019 O O . SER A 1 286 ? 17.941 2.385 5.018 1.00 58.91 286 SER A O 1
ATOM 2021 N N . CYS A 1 287 ? 19.322 0.783 4.313 1.00 64.94 287 CYS A N 1
ATOM 2022 C CA . CYS A 1 287 ? 18.273 -0.220 4.128 1.00 64.94 287 CYS A CA 1
ATOM 2023 C C . CYS A 1 287 ? 18.129 -1.044 5.410 1.00 64.94 287 CYS A C 1
ATOM 2025 O O . CYS A 1 287 ? 19.103 -1.632 5.877 1.00 64.94 287 CYS A O 1
ATOM 2027 N N . ARG A 1 288 ? 16.915 -1.142 5.950 1.00 71.88 288 ARG A N 1
ATOM 2028 C CA . ARG A 1 288 ? 16.596 -2.001 7.095 1.00 71.88 288 ARG A CA 1
ATOM 2029 C C . ARG A 1 288 ? 15.508 -2.991 6.719 1.00 71.88 288 ARG A C 1
ATOM 2031 O O . ARG A 1 288 ? 14.408 -2.587 6.354 1.00 71.88 288 ARG A O 1
ATOM 2038 N N . VAL A 1 289 ? 15.782 -4.282 6.870 1.00 68.94 289 VAL A N 1
ATOM 2039 C CA . VAL A 1 289 ? 14.753 -5.329 6.784 1.00 68.94 289 VAL A CA 1
ATOM 2040 C C . VAL A 1 289 ? 14.198 -5.622 8.171 1.00 68.94 289 VAL A C 1
ATOM 2042 O O . VAL A 1 289 ? 14.945 -5.868 9.117 1.00 68.94 289 VAL A O 1
ATOM 2045 N N . MET A 1 290 ? 12.874 -5.593 8.299 1.00 67.56 290 MET A N 1
ATOM 2046 C CA . MET A 1 290 ? 12.186 -5.910 9.548 1.00 67.56 290 MET A CA 1
ATOM 2047 C C . MET A 1 290 ? 11.994 -7.425 9.710 1.00 67.56 290 MET A C 1
ATOM 2049 O O . MET A 1 290 ? 11.868 -8.123 8.702 1.00 67.56 290 MET A O 1
ATOM 2053 N N . PRO A 1 291 ? 11.837 -7.939 10.949 1.00 54.00 291 PRO A N 1
ATOM 2054 C CA . PRO A 1 291 ? 11.514 -9.349 11.232 1.00 54.00 291 PRO A CA 1
ATOM 2055 C C . PRO A 1 291 ? 10.242 -9.928 10.565 1.00 54.00 291 PRO A C 1
ATOM 2057 O O . PRO A 1 291 ? 9.905 -11.083 10.791 1.00 54.00 291 PRO A O 1
ATOM 2060 N N . GLY A 1 292 ? 9.537 -9.166 9.725 1.00 59.25 292 GLY A N 1
ATOM 2061 C CA . GLY A 1 292 ? 8.416 -9.612 8.892 1.00 59.25 292 GLY A CA 1
ATOM 2062 C C . GLY A 1 292 ? 8.682 -9.576 7.382 1.00 59.25 292 GLY A C 1
ATOM 2063 O O . GLY A 1 292 ? 7.742 -9.784 6.627 1.00 59.25 292 GLY A O 1
ATOM 2064 N N . GLY A 1 293 ? 9.914 -9.291 6.938 1.00 67.19 293 GLY A N 1
ATOM 2065 C CA . GLY A 1 293 ? 10.344 -9.312 5.530 1.00 67.19 293 GLY A CA 1
ATOM 2066 C C . GLY A 1 293 ? 10.087 -8.034 4.718 1.00 67.19 293 GLY A C 1
ATOM 2067 O O . GLY A 1 293 ? 10.448 -7.987 3.547 1.00 67.19 293 GLY A O 1
ATOM 2068 N N . ALA A 1 294 ? 9.502 -6.992 5.319 1.00 75.81 294 ALA A N 1
ATOM 2069 C CA . ALA A 1 294 ? 9.422 -5.665 4.705 1.00 75.81 294 ALA A CA 1
ATOM 2070 C C . ALA A 1 294 ? 10.764 -4.924 4.826 1.00 75.81 294 ALA A C 1
ATOM 2072 O O . ALA A 1 294 ? 11.428 -5.015 5.864 1.00 75.81 294 ALA A O 1
ATOM 2073 N N . ALA A 1 295 ? 11.134 -4.174 3.788 1.00 74.75 295 ALA A N 1
ATOM 2074 C CA . ALA A 1 295 ? 12.332 -3.341 3.755 1.00 74.75 295 ALA A CA 1
ATOM 2075 C C . ALA A 1 295 ? 11.978 -1.853 3.894 1.00 74.75 295 ALA A C 1
ATOM 2077 O O . ALA A 1 295 ? 10.986 -1.392 3.335 1.00 74.75 295 ALA A O 1
ATOM 2078 N N . TYR A 1 296 ? 12.808 -1.098 4.607 1.00 76.25 296 TYR A N 1
ATOM 2079 C CA . TYR A 1 296 ? 12.725 0.354 4.738 1.00 76.25 296 TYR A CA 1
ATOM 2080 C C . TYR A 1 296 ? 13.991 0.984 4.171 1.00 76.25 296 TYR A C 1
ATOM 2082 O O . TYR A 1 296 ? 15.084 0.532 4.506 1.00 76.25 296 TYR A O 1
ATOM 2090 N N . SER A 1 297 ? 13.863 1.998 3.315 1.00 73.12 297 SER A N 1
ATOM 2091 C CA . SER A 1 297 ? 15.011 2.718 2.753 1.00 73.12 297 SER A CA 1
ATOM 2092 C C . SER A 1 297 ? 14.615 4.096 2.237 1.00 73.12 297 SER A C 1
ATOM 2094 O O . SER A 1 297 ? 13.563 4.250 1.627 1.00 73.12 297 SER A O 1
ATOM 2096 N N . GLU A 1 298 ? 15.483 5.089 2.398 1.00 71.19 298 GLU A N 1
ATOM 2097 C CA . GLU A 1 298 ? 15.357 6.388 1.716 1.00 71.19 298 GLU A CA 1
ATOM 2098 C C . GLU A 1 298 ? 15.377 6.242 0.170 1.00 71.19 298 GLU A C 1
ATOM 2100 O O . GLU A 1 298 ? 14.809 7.053 -0.556 1.00 71.19 298 GLU A O 1
ATOM 2105 N N . TRP A 1 299 ? 15.919 5.133 -0.353 1.00 78.75 299 TRP A N 1
ATOM 2106 C CA . TRP A 1 299 ? 15.945 4.791 -1.782 1.00 78.75 299 TRP A CA 1
ATOM 2107 C C . TRP A 1 299 ? 14.856 3.779 -2.170 1.00 78.75 299 TRP A C 1
ATOM 2109 O O . TRP A 1 299 ? 15.049 2.985 -3.095 1.00 78.75 299 TRP A O 1
ATOM 2119 N N . ALA A 1 300 ? 13.712 3.782 -1.474 1.00 85.75 300 ALA A N 1
ATOM 2120 C CA . ALA A 1 300 ? 12.636 2.802 -1.659 1.00 85.75 300 ALA A CA 1
ATOM 2121 C C . ALA A 1 300 ? 12.275 2.500 -3.134 1.00 85.75 300 ALA A C 1
ATOM 2123 O O . ALA A 1 300 ? 12.260 1.317 -3.485 1.00 85.75 300 ALA A O 1
ATOM 2124 N N . PRO A 1 301 ? 12.109 3.496 -4.036 1.00 89.12 301 PRO A N 1
ATOM 2125 C CA . PRO A 1 301 ? 11.786 3.222 -5.440 1.00 89.12 301 PRO A CA 1
ATOM 2126 C C . PRO A 1 301 ? 12.876 2.431 -6.171 1.00 89.12 301 PRO A C 1
ATOM 2128 O O . PRO A 1 301 ? 12.579 1.568 -6.997 1.00 89.12 301 PRO A O 1
ATOM 2131 N N . HIS A 1 302 ? 14.145 2.705 -5.857 1.00 85.00 302 HIS A N 1
ATOM 2132 C CA . HIS A 1 302 ? 15.273 1.992 -6.443 1.00 85.00 302 HIS A CA 1
ATOM 2133 C C . HIS A 1 302 ? 15.322 0.553 -5.925 1.00 85.00 302 HIS A C 1
ATOM 2135 O O . HIS A 1 302 ? 15.407 -0.372 -6.725 1.00 85.00 302 HIS A O 1
ATOM 2141 N N . LEU A 1 303 ? 15.161 0.340 -4.613 1.00 85.69 303 LEU A N 1
ATOM 2142 C CA . LEU A 1 303 ? 15.094 -1.005 -4.029 1.00 85.69 303 LEU A CA 1
ATOM 2143 C C . LEU A 1 303 ? 13.920 -1.819 -4.577 1.00 85.69 303 LEU A C 1
ATOM 2145 O O . LEU A 1 303 ? 14.079 -3.007 -4.858 1.00 85.69 303 LEU A O 1
ATOM 2149 N N . ALA A 1 304 ? 12.758 -1.192 -4.762 1.00 90.94 304 ALA A N 1
ATOM 2150 C CA . ALA A 1 304 ? 11.598 -1.843 -5.354 1.00 90.94 304 ALA A CA 1
ATOM 2151 C C . ALA A 1 304 ? 11.882 -2.312 -6.791 1.00 90.94 304 ALA A C 1
ATOM 2153 O O . ALA A 1 304 ? 11.517 -3.426 -7.171 1.00 90.94 304 ALA A O 1
ATOM 2154 N N . ALA A 1 305 ? 12.592 -1.503 -7.577 1.00 90.50 305 ALA A N 1
ATOM 2155 C CA . ALA A 1 305 ? 13.017 -1.886 -8.916 1.00 90.50 305 ALA A CA 1
ATOM 2156 C C . ALA A 1 305 ? 14.111 -2.966 -8.915 1.00 90.50 305 ALA A C 1
ATOM 2158 O O . ALA A 1 305 ? 14.058 -3.895 -9.719 1.00 90.50 305 ALA A O 1
ATOM 2159 N N . THR A 1 306 ? 15.071 -2.916 -7.991 1.00 88.00 306 THR A N 1
ATOM 2160 C CA . THR A 1 306 ? 16.071 -3.982 -7.806 1.00 88.00 306 THR A CA 1
ATOM 2161 C C . THR A 1 306 ? 15.406 -5.313 -7.470 1.00 88.00 306 THR A C 1
ATOM 2163 O O . THR A 1 306 ? 15.748 -6.348 -8.043 1.00 88.00 306 THR A O 1
ATOM 2166 N N . ALA A 1 307 ? 14.410 -5.280 -6.585 1.00 89.50 307 ALA A N 1
ATOM 2167 C CA . ALA A 1 307 ? 13.588 -6.430 -6.243 1.00 89.50 307 ALA A CA 1
ATOM 2168 C C . ALA A 1 307 ? 12.843 -6.982 -7.467 1.00 89.50 307 ALA A C 1
ATOM 2170 O O . ALA A 1 307 ? 12.865 -8.188 -7.700 1.00 89.50 307 ALA A O 1
ATOM 2171 N N . ALA A 1 308 ? 12.260 -6.111 -8.295 1.00 93.50 308 ALA A N 1
ATOM 2172 C CA . ALA A 1 308 ? 11.623 -6.500 -9.552 1.00 93.50 308 ALA A CA 1
ATOM 2173 C C . ALA A 1 308 ? 12.604 -7.204 -10.511 1.00 93.50 308 ALA A C 1
ATOM 2175 O O . ALA A 1 308 ? 12.305 -8.273 -11.035 1.00 93.50 308 ALA A O 1
ATOM 2176 N N . ARG A 1 309 ? 13.820 -6.676 -10.689 1.00 91.69 309 ARG A N 1
ATOM 2177 C CA . ARG A 1 309 ? 14.858 -7.325 -11.517 1.00 91.69 309 ARG A CA 1
ATOM 2178 C C . ARG A 1 309 ? 15.292 -8.683 -10.968 1.00 91.69 309 ARG A C 1
ATOM 2180 O O . ARG A 1 309 ? 15.568 -9.599 -11.734 1.00 91.69 309 ARG A O 1
ATOM 2187 N N . HIS A 1 310 ? 15.358 -8.829 -9.647 1.00 89.06 310 HIS A N 1
ATOM 2188 C CA . HIS A 1 310 ? 15.674 -10.117 -9.036 1.00 89.06 310 HIS A CA 1
ATOM 2189 C C . HIS A 1 310 ? 14.558 -11.142 -9.263 1.00 89.06 310 HIS A C 1
ATOM 2191 O O . HIS A 1 310 ? 14.834 -12.294 -9.601 1.00 89.06 310 HIS A O 1
ATOM 2197 N N . LEU A 1 311 ? 13.307 -10.709 -9.100 1.00 92.75 311 LEU A N 1
ATOM 2198 C CA . LEU A 1 311 ? 12.111 -11.525 -9.284 1.00 92.75 311 LEU A CA 1
ATOM 2199 C C . LEU A 1 311 ? 11.898 -11.969 -10.738 1.00 92.75 311 LEU A C 1
ATOM 2201 O O . LEU A 1 311 ? 11.323 -13.030 -10.949 1.00 92.75 311 LEU A O 1
ATOM 2205 N N . GLU A 1 312 ? 12.398 -11.229 -11.731 1.00 94.25 312 GLU A N 1
ATOM 2206 C CA . GLU A 1 312 ? 12.429 -11.684 -13.132 1.00 94.25 312 GLU A CA 1
ATOM 2207 C C . GLU A 1 312 ? 13.187 -13.014 -13.275 1.00 94.25 312 GLU A C 1
ATOM 2209 O O . GLU A 1 312 ? 12.717 -13.937 -13.936 1.00 94.25 312 GLU A O 1
ATOM 2214 N N . ARG A 1 313 ? 14.343 -13.137 -12.613 1.00 91.19 313 ARG A N 1
ATOM 2215 C CA . ARG A 1 313 ? 15.168 -14.356 -12.655 1.00 91.19 313 ARG A CA 1
ATOM 2216 C C . ARG A 1 313 ? 14.724 -15.414 -11.646 1.00 91.19 313 ARG A C 1
ATOM 2218 O O . ARG A 1 313 ? 14.978 -16.598 -11.845 1.00 91.19 313 ARG A O 1
ATOM 2225 N N . HIS A 1 314 ? 14.068 -14.991 -10.568 1.00 91.31 314 HIS A N 1
ATOM 2226 C CA . HIS A 1 314 ? 13.640 -15.853 -9.467 1.00 91.31 314 HIS A CA 1
ATOM 2227 C C . HIS A 1 314 ? 12.155 -15.620 -9.146 1.00 91.31 314 HIS A C 1
ATOM 2229 O O . HIS A 1 314 ? 11.824 -15.124 -8.066 1.00 91.31 314 HIS A O 1
ATOM 2235 N N . PRO A 1 315 ? 11.230 -15.981 -10.053 1.00 92.12 315 PRO A N 1
ATOM 2236 C CA . PRO A 1 315 ? 9.812 -15.632 -9.926 1.00 92.12 315 PRO A CA 1
ATOM 2237 C C . PRO A 1 315 ? 9.119 -16.266 -8.712 1.00 92.12 315 PRO A C 1
ATOM 2239 O O . PRO A 1 315 ? 8.066 -15.794 -8.291 1.00 92.12 315 PRO A O 1
ATOM 2242 N N . SER A 1 316 ? 9.702 -17.321 -8.135 1.00 89.00 316 SER A N 1
ATOM 2243 C CA . SER A 1 316 ? 9.219 -17.993 -6.925 1.00 89.00 316 SER A CA 1
ATOM 2244 C C . SER A 1 316 ? 9.951 -17.572 -5.645 1.00 89.00 316 SER A C 1
ATOM 2246 O O . SER A 1 316 ? 9.725 -18.183 -4.598 1.00 89.00 316 SER A O 1
ATOM 2248 N N . ALA A 1 317 ? 10.860 -16.590 -5.701 1.00 85.75 317 ALA A N 1
ATOM 2249 C CA . ALA A 1 317 ? 11.577 -16.133 -4.516 1.00 85.75 317 ALA A CA 1
ATOM 2250 C C . ALA A 1 317 ? 10.590 -15.561 -3.490 1.00 85.75 317 ALA A C 1
ATOM 2252 O O . ALA A 1 317 ? 9.839 -14.628 -3.769 1.00 85.75 317 ALA A O 1
ATOM 2253 N N . ASN A 1 318 ? 10.603 -16.121 -2.280 1.00 83.06 318 ASN A N 1
ATOM 2254 C CA . ASN A 1 318 ? 9.825 -15.579 -1.173 1.00 83.06 318 ASN A CA 1
ATOM 2255 C C . ASN A 1 318 ? 10.398 -14.200 -0.780 1.00 83.06 318 ASN A C 1
ATOM 2257 O O . ASN A 1 318 ? 11.624 -14.061 -0.708 1.00 83.06 318 ASN A O 1
ATOM 2261 N N . PRO A 1 319 ? 9.549 -13.203 -0.469 1.00 81.75 319 PRO A N 1
ATOM 2262 C CA . PRO A 1 319 ? 9.964 -11.922 0.097 1.00 81.75 319 PRO A CA 1
ATOM 2263 C C . PRO A 1 319 ? 11.060 -11.964 1.174 1.00 81.75 319 PRO A C 1
ATOM 2265 O O . PRO A 1 319 ? 11.909 -11.081 1.180 1.00 81.75 319 PRO A O 1
ATOM 2268 N N . SER A 1 320 ? 11.093 -12.967 2.061 1.00 72.38 320 SER A N 1
ATOM 2269 C CA . SER A 1 320 ? 12.156 -13.083 3.076 1.00 72.38 320 SER A CA 1
ATOM 2270 C C . SER A 1 320 ? 13.533 -13.367 2.468 1.00 72.38 320 SER A C 1
ATOM 2272 O O . SER A 1 320 ? 14.522 -12.763 2.872 1.00 72.38 320 SER A O 1
ATOM 2274 N N . VAL A 1 321 ? 13.595 -14.234 1.455 1.00 72.25 321 VAL A N 1
ATOM 2275 C CA . VAL A 1 321 ? 14.824 -14.532 0.704 1.00 72.25 321 VAL A CA 1
ATOM 2276 C C . VAL A 1 321 ? 15.265 -13.302 -0.081 1.00 72.25 321 VAL A C 1
ATOM 2278 O O . VAL A 1 321 ? 16.448 -12.970 -0.090 1.00 72.25 321 VAL A O 1
ATOM 2281 N N . LEU A 1 322 ? 14.314 -12.589 -0.687 1.00 75.00 322 LEU A N 1
ATOM 2282 C CA . LEU A 1 322 ? 14.583 -11.355 -1.419 1.00 75.00 322 LEU A CA 1
ATOM 2283 C C . LEU A 1 322 ? 15.124 -10.248 -0.502 1.00 75.00 322 LEU A C 1
ATOM 2285 O O . LEU A 1 322 ? 16.093 -9.574 -0.847 1.00 75.00 322 LEU A O 1
ATOM 2289 N N . ALA A 1 323 ? 14.549 -10.116 0.693 1.00 69.19 323 ALA A N 1
ATOM 2290 C CA . ALA A 1 323 ? 15.007 -9.206 1.735 1.00 69.19 323 ALA A CA 1
ATOM 2291 C C . ALA A 1 323 ? 16.445 -9.515 2.189 1.00 69.19 323 ALA A C 1
ATOM 2293 O O . ALA A 1 323 ? 17.263 -8.604 2.323 1.00 69.19 323 ALA A O 1
ATOM 2294 N N . SER A 1 324 ? 16.772 -10.797 2.383 1.00 67.06 324 SER A N 1
ATOM 2295 C CA . SER A 1 324 ? 18.135 -11.236 2.702 1.00 67.06 324 SER A CA 1
ATOM 2296 C C . SER A 1 324 ? 19.109 -11.008 1.541 1.00 67.06 324 SER A C 1
ATOM 2298 O O . SER A 1 324 ? 20.232 -10.564 1.769 1.00 67.06 324 SER A O 1
ATOM 2300 N N . TRP A 1 325 ? 18.687 -11.264 0.297 1.00 69.81 325 TRP A N 1
ATOM 2301 C CA . TRP A 1 325 ? 19.514 -11.062 -0.898 1.00 69.81 325 TRP A CA 1
ATOM 2302 C C . TRP A 1 325 ? 19.854 -9.589 -1.141 1.00 69.81 325 TRP A C 1
ATOM 2304 O O . TRP A 1 325 ? 20.984 -9.280 -1.515 1.00 69.81 325 TRP A O 1
ATOM 2314 N N . LEU A 1 326 ? 18.920 -8.674 -0.862 1.00 67.75 326 LEU A N 1
ATOM 2315 C CA . LEU A 1 326 ? 19.162 -7.230 -0.930 1.00 67.75 326 LEU A CA 1
ATOM 2316 C C . LEU A 1 326 ? 20.216 -6.739 0.091 1.00 67.75 326 LEU A C 1
ATOM 2318 O O . LEU A 1 326 ? 20.595 -5.573 0.030 1.00 67.75 326 LEU A O 1
ATOM 2322 N N . LYS A 1 327 ? 20.715 -7.610 0.993 1.00 54.97 327 LYS A N 1
ATOM 2323 C CA . LYS A 1 327 ? 21.733 -7.324 2.025 1.00 54.97 327 LYS A CA 1
ATOM 2324 C C . LYS A 1 327 ? 21.404 -6.093 2.880 1.00 54.97 327 LYS A C 1
ATOM 2326 O O . LYS 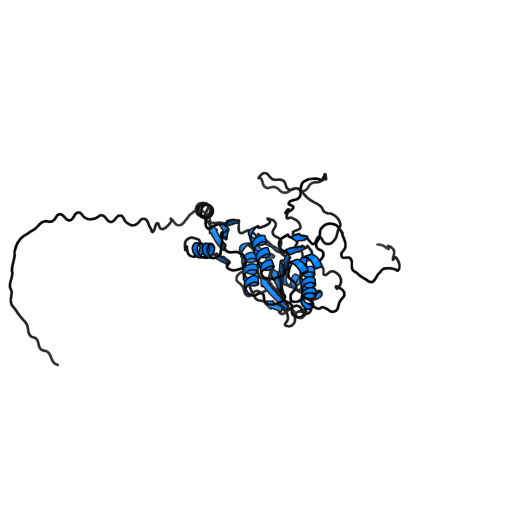A 1 327 ? 22.247 -5.245 3.140 1.00 54.97 327 LYS A O 1
ATOM 2331 N N . CYS A 1 328 ? 20.173 -6.010 3.371 1.00 59.47 328 CYS A N 1
ATOM 2332 C CA . CYS A 1 328 ? 19.719 -4.929 4.255 1.00 59.47 328 CYS A CA 1
ATOM 2333 C C . CYS A 1 328 ? 20.040 -5.172 5.745 1.00 59.47 328 CYS A C 1
ATOM 2335 O O . CYS A 1 328 ? 19.221 -4.871 6.620 1.00 59.47 328 CYS A O 1
ATOM 2337 N N . THR A 1 329 ? 21.190 -5.780 6.047 1.00 35.69 329 THR A N 1
ATOM 2338 C CA . THR A 1 329 ? 21.615 -6.078 7.420 1.00 35.69 329 THR A CA 1
ATOM 2339 C C . THR A 1 329 ? 22.601 -5.035 7.920 1.00 35.69 329 THR A C 1
ATOM 2341 O O . THR A 1 329 ? 23.618 -4.754 7.299 1.00 35.69 329 THR A O 1
ATOM 2344 N N . THR A 1 330 ? 22.251 -4.477 9.072 1.00 39.94 330 THR A N 1
ATOM 2345 C CA . THR A 1 330 ? 22.996 -3.532 9.901 1.00 39.94 330 THR A CA 1
ATOM 2346 C C . THR A 1 330 ? 24.474 -3.892 10.049 1.00 39.94 330 THR A C 1
ATOM 2348 O O . THR A 1 330 ? 24.784 -4.981 10.527 1.00 39.94 330 THR A O 1
ATOM 2351 N N . GLY A 1 331 ? 25.351 -2.932 9.744 1.00 33.81 331 GLY A N 1
ATOM 2352 C CA . GLY A 1 331 ? 26.771 -2.989 10.088 1.00 33.81 331 GLY A CA 1
ATOM 2353 C C . GLY A 1 331 ? 27.666 -3.558 8.997 1.00 33.81 331 GLY A C 1
ATOM 2354 O O . GLY A 1 331 ? 28.385 -4.501 9.262 1.00 33.81 331 GLY A O 1
ATOM 2355 N N . ASP A 1 332 ? 27.593 -3.005 7.790 1.00 26.38 332 ASP A N 1
ATOM 2356 C CA . ASP A 1 332 ? 28.756 -2.714 6.947 1.00 26.38 332 ASP A CA 1
ATOM 2357 C C . ASP A 1 332 ? 28.256 -1.845 5.795 1.00 26.38 332 ASP A C 1
ATOM 2359 O O . ASP A 1 332 ? 27.300 -2.188 5.097 1.00 26.38 332 ASP A O 1
ATOM 2363 N N . ALA A 1 333 ? 28.852 -0.665 5.639 1.00 34.72 333 ALA A N 1
ATOM 2364 C CA . ALA A 1 333 ? 28.564 0.256 4.550 1.00 34.72 333 ALA A CA 1
ATOM 2365 C C . ALA A 1 333 ? 29.108 -0.323 3.237 1.00 34.72 333 ALA A C 1
ATOM 2367 O O . ALA A 1 333 ? 30.117 0.130 2.708 1.00 34.72 333 ALA A O 1
ATOM 2368 N N . GLU A 1 334 ? 28.451 -1.361 2.727 1.00 29.59 334 GLU A N 1
ATOM 2369 C CA . GLU A 1 334 ? 28.820 -2.033 1.493 1.00 29.59 334 GLU A CA 1
ATOM 2370 C C . GLU A 1 334 ? 27.598 -2.513 0.721 1.00 29.59 334 GLU A C 1
ATOM 2372 O O . GLU A 1 334 ? 27.189 -3.673 0.782 1.00 29.59 334 GLU A O 1
ATOM 2377 N N . ILE A 1 335 ? 27.153 -1.670 -0.208 1.00 33.06 335 ILE A N 1
ATOM 2378 C CA . ILE A 1 335 ? 26.794 -2.181 -1.532 1.00 33.06 335 ILE A CA 1
ATOM 2379 C C . ILE A 1 335 ? 28.105 -2.635 -2.207 1.00 33.06 335 ILE A C 1
ATOM 2381 O O . ILE A 1 335 ? 28.589 -2.016 -3.152 1.00 33.06 335 ILE A O 1
ATOM 2385 N N . ARG A 1 336 ? 28.741 -3.711 -1.721 1.00 26.48 336 ARG A N 1
ATOM 2386 C CA . ARG A 1 336 ? 29.787 -4.401 -2.489 1.00 26.48 336 ARG A CA 1
ATOM 2387 C C . ARG A 1 336 ? 29.113 -5.433 -3.374 1.00 26.48 336 ARG A C 1
ATOM 2389 O O . ARG A 1 336 ? 28.857 -6.566 -2.969 1.00 26.48 336 ARG A O 1
ATOM 2396 N N . GLN A 1 337 ? 28.797 -4.985 -4.584 1.00 29.08 337 GLN A N 1
ATOM 2397 C CA . GLN A 1 337 ? 29.586 -5.342 -5.762 1.00 29.08 337 GLN A CA 1
ATOM 2398 C C . GLN A 1 337 ? 29.313 -4.336 -6.891 1.00 29.08 337 GLN A C 1
ATOM 2400 O O . GLN A 1 337 ? 28.325 -4.431 -7.613 1.00 29.08 337 GLN A O 1
ATOM 2405 N N . ASN A 1 338 ? 30.241 -3.393 -7.056 1.00 28.39 338 ASN A N 1
ATOM 2406 C CA . ASN A 1 338 ? 30.604 -2.867 -8.366 1.00 28.39 338 ASN A CA 1
ATOM 2407 C C . ASN A 1 338 ? 31.867 -3.631 -8.811 1.00 28.39 338 ASN A C 1
ATOM 2409 O O . ASN A 1 338 ? 32.958 -3.288 -8.350 1.00 28.39 338 ASN A O 1
ATOM 2413 N N . PRO A 1 339 ? 31.772 -4.703 -9.618 1.00 30.67 339 PRO A N 1
ATOM 2414 C CA . PRO A 1 339 ? 32.948 -5.367 -10.154 1.00 30.67 339 PRO A CA 1
ATOM 2415 C C . PRO A 1 339 ? 33.382 -4.623 -11.419 1.00 30.67 339 PRO A C 1
ATOM 2417 O O . PRO A 1 339 ? 33.102 -5.071 -12.525 1.00 30.67 339 PRO A O 1
ATOM 2420 N N . SER A 1 340 ? 34.036 -3.469 -11.276 1.00 30.92 340 SER A N 1
ATOM 2421 C CA . SER A 1 340 ? 34.805 -2.927 -12.404 1.00 30.92 340 SER A CA 1
ATOM 2422 C C . SER A 1 340 ? 35.956 -1.986 -12.072 1.00 30.92 340 SER A C 1
ATOM 2424 O O . SER A 1 340 ? 36.631 -1.602 -13.012 1.00 30.92 340 SER A O 1
ATOM 2426 N N . GLU A 1 341 ? 36.240 -1.615 -10.820 1.00 30.23 341 GLU A N 1
ATOM 2427 C CA . GLU A 1 341 ? 37.394 -0.736 -10.548 1.00 30.23 341 GLU A CA 1
ATOM 2428 C C . GLU A 1 341 ? 38.145 -1.152 -9.280 1.00 30.23 341 GLU A C 1
ATOM 2430 O O . GLU A 1 341 ? 38.163 -0.473 -8.258 1.00 30.23 341 GLU A O 1
ATOM 2435 N N . ALA A 1 342 ? 38.803 -2.307 -9.371 1.00 32.28 342 ALA A N 1
ATOM 2436 C CA . ALA A 1 342 ? 40.152 -2.399 -8.840 1.00 32.28 342 ALA A CA 1
ATOM 2437 C C . ALA A 1 342 ? 41.096 -1.938 -9.962 1.00 32.28 342 ALA A C 1
ATOM 2439 O O . ALA A 1 342 ? 41.044 -2.486 -11.060 1.00 32.28 342 ALA A O 1
ATOM 2440 N N . ALA A 1 343 ? 41.948 -0.967 -9.632 1.00 31.38 343 ALA A N 1
ATOM 2441 C CA . ALA A 1 343 ? 43.000 -0.348 -10.444 1.00 31.38 343 ALA A CA 1
ATOM 2442 C C . ALA A 1 343 ? 42.577 0.807 -11.374 1.00 31.38 343 ALA A C 1
ATOM 2444 O O . ALA A 1 343 ? 42.013 0.597 -12.440 1.00 31.38 343 ALA A O 1
ATOM 2445 N N . GLY A 1 344 ? 43.017 2.022 -11.016 1.00 25.31 344 GLY A N 1
ATOM 2446 C CA . GLY A 1 344 ? 43.428 3.008 -12.019 1.00 25.31 344 GLY A CA 1
ATOM 2447 C C . GLY A 1 344 ? 42.984 4.454 -11.807 1.00 25.31 344 GLY A C 1
ATOM 2448 O O . GLY A 1 344 ? 41.993 4.872 -12.378 1.00 25.31 344 GLY A O 1
ATOM 2449 N N . LEU A 1 345 ? 43.863 5.222 -11.151 1.00 22.67 345 LEU A N 1
ATOM 2450 C CA . LEU A 1 345 ? 44.140 6.658 -11.351 1.00 22.67 345 LEU A CA 1
ATOM 2451 C C . LEU A 1 345 ? 43.273 7.714 -10.614 1.00 22.67 345 LEU A C 1
ATOM 2453 O O . LEU A 1 345 ? 42.054 7.736 -10.745 1.00 22.67 345 LEU A O 1
ATOM 2457 N N . PRO A 1 346 ? 43.914 8.650 -9.877 1.00 30.22 346 PRO A N 1
ATOM 2458 C CA . PRO A 1 346 ? 43.249 9.755 -9.195 1.00 30.22 346 PRO A CA 1
ATOM 2459 C C . PRO A 1 346 ? 43.055 10.943 -10.146 1.00 30.22 346 PRO A C 1
ATOM 2461 O O . PRO A 1 346 ? 43.951 11.268 -10.927 1.00 30.22 346 PRO A O 1
ATOM 2464 N N . VAL A 1 347 ? 41.939 11.662 -10.020 1.00 26.20 347 VAL A N 1
ATOM 2465 C CA . VAL A 1 347 ? 41.804 13.008 -10.595 1.00 26.20 347 VAL A CA 1
ATOM 2466 C C . VAL A 1 347 ? 41.547 13.997 -9.462 1.00 26.20 347 VAL A C 1
ATOM 2468 O O . VAL A 1 347 ? 40.646 13.820 -8.648 1.00 26.20 347 VAL A O 1
ATOM 2471 N N . ARG A 1 348 ? 42.457 14.970 -9.396 1.00 26.83 348 ARG A N 1
ATOM 2472 C CA . ARG A 1 348 ? 42.641 16.024 -8.394 1.00 26.83 348 ARG A CA 1
ATOM 2473 C C . ARG A 1 348 ? 41.530 17.078 -8.402 1.00 26.83 348 ARG A C 1
ATOM 2475 O O . ARG A 1 348 ? 40.903 17.310 -9.430 1.00 26.83 348 ARG A O 1
ATOM 2482 N N . ASP A 1 349 ? 41.432 17.773 -7.269 1.00 37.06 349 ASP A N 1
ATOM 2483 C CA . ASP A 1 349 ? 40.773 19.069 -7.073 1.00 37.06 349 ASP A CA 1
ATOM 2484 C C . ASP A 1 349 ? 41.089 20.118 -8.155 1.00 37.06 349 ASP A C 1
ATOM 2486 O O . ASP A 1 349 ? 42.207 20.188 -8.675 1.00 37.06 349 ASP A O 1
ATOM 2490 N N . GLY A 1 350 ? 40.128 21.022 -8.375 1.00 27.44 350 GLY A N 1
ATOM 2491 C CA . GLY A 1 350 ? 40.325 22.313 -9.037 1.00 27.44 350 GLY A CA 1
ATOM 2492 C C . GLY A 1 350 ? 39.070 23.193 -8.959 1.00 27.44 350 GLY A C 1
ATOM 2493 O O . GLY A 1 350 ? 38.016 22.768 -9.416 1.00 27.44 350 GLY A O 1
ATOM 2494 N N . GLY A 1 351 ? 39.216 24.385 -8.359 1.00 30.44 351 GLY A N 1
ATOM 2495 C CA . GLY A 1 351 ? 38.191 25.401 -8.034 1.00 30.44 351 GLY A CA 1
ATOM 2496 C C . GLY A 1 351 ? 37.318 25.919 -9.191 1.00 30.44 351 GLY A C 1
ATOM 2497 O O . GLY A 1 351 ? 37.493 25.537 -10.342 1.00 30.44 351 GLY A O 1
ATOM 2498 N N . GLN A 1 352 ? 36.339 26.794 -8.951 1.00 34.81 352 GLN A N 1
ATOM 2499 C CA . GLN A 1 352 ? 36.293 27.964 -8.057 1.00 34.81 352 GLN A CA 1
ATOM 2500 C C . GLN A 1 352 ? 35.069 27.990 -7.138 1.00 34.81 352 GLN A C 1
ATOM 2502 O O . GLN A 1 352 ? 34.052 27.356 -7.494 1.00 34.81 352 GLN A O 1
#

Secondary structure (DSSP, 8-state):
-------------------------------S---------SPPEEEEEEESSHHHHHHHHHSGGG-EEEEE-SSSSEEEEEE-HHHHHHHHH-TTEEEEEE--EEEEPP-PPPPSPPSSS---TT-EEEEEES---TT-TTTTTSEEEEEETTSSS---SSSHHHHHHHHHHHH-TTSEEEEEE-S-TTSEEEHHHHHHHHHHHHHH--SSEEEEE-EE-TT--HHHHHHHHHHHHTTEEEEE---TT---------------------SS-----------S---EE-TTS-EE-TTHHHHHHHHHHHHHH-TT--HHHHHHHTT--SS-------TT-SS---------

=== Feature glossary ===
Key to the feature types in this record:

pLDDT. pLDDT is the predicted lDDT-Cα score: AlphaFold's confidence that the local environment of each residue (all inter-atomic distances within 15 Å) is correctly placed. It is a per-residue number between 0 and 100, with higher meaning more reliable.

Radius of gyration, Cα contacts, bounding box. The geometric summary reports three shape descriptors. Rg (radius of gyration) measures how spread out the Cα atoms are about their centre of mass; compact globular proteins have small Rg, elongated or unfolded ones large. Cα contacts (<8 Å, |i−j|>4) count long-range residue pairs in spatial proximity — high for tightly packed folds, near zero for rods or random coil. The bounding-box extents give the protein's footprint along x, y, z in Å.

Backbone torsions (φ/ψ). Backbone dihedral angles. Every residue except chain termini has a φ (preceding-C → N → Cα → C) and a ψ (N → Cα → C → next-N). They are reported in degrees following the IUPAC sign convention. Secondary structure is essentially a statement about which (φ, ψ) basin each residue occupies.

Contact-map, Ramachandran, and PAE plots. Plot images: a contact map (which residues are close in 3D, as an N×N binary image), a Ramachandran scatter (backbone torsion angles, revealing secondary-structure composition at a glance), and — for AlphaFold structures — a PAE heatmap (pairwise prediction confidence).

Predicted aligned error. Predicted Aligned Error (PAE) is an AlphaFold confidence matrix: entry (i, j) is the expected error in the position of residue j, in ångströms, when the prediction is superimposed on the true structure at residue i. Low PAE within a block of residues means that block is internally rigid and well-predicted; high PAE between two blocks means their relative placement is uncertain even if each block individually is confident.

Secondary structure (3-state, P-SEA). Three-state secondary structure (P-SEA) collapses the eight DSSP classes into helix (a), strand (b), and coil (c). P-SEA assigns these from Cα geometry alone — distances and angles — without requiring backbone oxygens, so it works on any Cα trace.

Solvent-accessible surface area. Solvent-accessible surface area (SASA) is the area in Å² traced out by the centre of a 1.4 Å probe sphere (a water molecule) rolled over the protein's van der Waals surface (Shrake–Rupley / Lee–Richards construction). Buried residues have near-zero SASA; fully exposed residues can exceed 200 Å². The total SASA scales roughly with the number of surface residues.

Foldseek 3Di. The Foldseek 3Di string encodes local tertiary geometry as a 20-letter alphabet — one character per residue — derived from the relative positions of nearby Cα atoms. Unlike the amino-acid sequence, 3Di is a direct function of the 3D structure, so two proteins with the same fold have similar 3Di strings even at low sequence identity.

B-factor. For experimental (PDB) structures, the B-factor (temperature factor) quantifies the positional spread of each atom in the crystal — a combination of thermal vibration and static disorder — in units of Å². High B-factors mark flexible loops or poorly resolved regions; low B-factors mark the rigid, well-ordered core.

mmCIF coordinates. The mmCIF block holds the 3D Cartesian coordinates of each backbone atom (N, Cα, C, O) in ångströms. mmCIF is the PDB's canonical archive format — a tagged-loop text representation of the atomic model.

InterPro / GO / CATH / organism. Functional annotations link the protein to curated databases. InterPro entries identify conserved domains and families by matching the sequence against member-database signatures (Pfam, PROSITE, CDD, …). Gene Ontology (GO) terms describe molecular function, biological process, and cellular component in a controlled vocabulary. CATH places the structure in a hierarchical fold classification (Class/Architecture/Topology/Homologous-superfamily). The organism is the source species.

Rendered structure images. Structure images are PyMOL renders from six orthogonal camera directions. Cartoon representation draws helices as coils and strands as arrows; sticks shows the backbone as bonds; surface shows the solvent-excluded envelope. Rainbow coloring maps sequence position to hue (blue→red, N→C); chain coloring assigns a distinct color per polypeptide.

Sequence. This is the polypeptide sequence — one letter per residue, N-terminus first. Length ranges from a few dozen residues for small domains to over a thousand for large multi-domain proteins.

Secondary structure (8-state, DSSP). The SS8 string is DSSP's per-residue secondary-structure call. α-helix (H) means an i→i+4 H-bond ladder; β-strand (E) means the residue participates in a β-sheet; 3₁₀ (G) and π (I) are tighter and wider helices; T/S are turns/bends; '-' is loop.

Nearest PDB structures. Structural nearest neighbors (via Foldseek easy-search vs the PDB). Reported per hit: target PDB id, E-value, and alignment TM-score. A TM-score above ~0.5 is the conventional threshold for 'same fold'.